Protein AF-A0A133UZJ7-F1 (afdb_monomer_lite)

InterPro domains:
  IPR025266 TerB, N-terminal [PF13208] (9-176)

Foldseek 3Di:
DQDAAAADPVDPAQDADPDPQDECVSDDPSNNVSLVVQVVCVVVVRHHDNPLRCSSVNRVLLVLLVCVVVVPLVSSLVVLVVCLNRVVVNPVSVVVSLVVSLLSCLVVVNLVVSLVSCVPPLAQLLDVLNLLSCVVVVHADFLVNVVSPQDPVNADPLCNVPVVLLRNLLRVVQVVVCVVVVHGPSVVVVVVLCVPDDDDDPPSPPSPPPSPPDDDDDDDDDPDDDPPPVVVVCVQPVVPPPDDRSSRSSSVVSVD

Radius of gyration: 22.69 Å; chains: 1; bounding box: 53×39×66 Å

Secondary structure (DSSP, 8-state):
--PPPBPPSS-SSPPP---SS--GGG--HHHHHHHHHHHHHHHTT--B--TT-THHHHHHHHHHHHGGGGT-HHHHHHHHHHHHHHTTT-HHHHHHHHHHHHHHHHHTT-HHHHHHHHHTSS-STT-HHHHHHHHHTTPPP-HHHHHHHS-GGGS-HHHHHTHHHHHHHHHHHHHHHHHHHTS-HHHHHHHHHHTTS-SS---S----TTSS----------------HHHHHHHHHHTTSSS--HHHHHHHHTT-

pLDDT: mean 74.62, std 22.08, range [26.89, 98.0]

Sequence (256 aa):
MNSEPRKSEKYSNVPEFETHFPSISDMSKEQESFYKHWLRRWKENDPIDVEGNISYLFVYVYDVLSWIRENRFEDVISELEKIRKVYKHEEKIYRSLGGWIADTYIIKGEYKKALEVQKSASLKLTNDKYLSLKRNLGLSLDGEDALSICRKKDLTDYGRAHREKVEKALTKVLREYENKNQTKLIEDFTNRHRNENLPGEFPLYNATPGIIPFENQYIDDLNYYKLDLKKARNVLTQENREGLSLIRKAENIARS

Structure (mmCIF, N/CA/C/O backbone):
data_AF-A0A133UZJ7-F1
#
_entry.id   AF-A0A133UZJ7-F1
#
loop_
_atom_site.group_PDB
_atom_site.id
_atom_site.type_symbol
_atom_site.label_atom_id
_atom_site.label_alt_id
_atom_site.label_comp_id
_atom_site.label_asym_id
_atom_site.label_entity_id
_atom_site.label_seq_id
_atom_site.pdbx_PDB_ins_code
_atom_site.Cartn_x
_atom_site.Cartn_y
_atom_site.Cartn_z
_atom_site.occupancy
_atom_site.B_iso_or_equiv
_atom_site.auth_seq_id
_atom_site.auth_comp_id
_atom_site.auth_asym_id
_atom_site.auth_atom_id
_atom_site.pdbx_PDB_model_num
ATOM 1 N N . MET A 1 1 ? -9.128 -2.290 -19.186 1.00 56.44 1 MET A N 1
ATOM 2 C CA . MET A 1 1 ? -8.208 -3.347 -19.667 1.00 56.44 1 MET A CA 1
ATOM 3 C C . MET A 1 1 ? -8.294 -4.563 -18.751 1.00 56.44 1 MET A C 1
ATOM 5 O O . MET A 1 1 ? -8.202 -4.378 -17.540 1.00 56.44 1 MET A O 1
ATOM 9 N N . ASN A 1 2 ? -8.545 -5.754 -19.306 1.00 56.12 2 ASN A N 1
ATOM 10 C CA . ASN A 1 2 ? -8.681 -7.035 -18.581 1.00 56.12 2 ASN A CA 1
ATOM 11 C C . ASN A 1 2 ? -7.754 -8.131 -19.149 1.00 56.12 2 ASN A C 1
ATOM 13 O O . ASN A 1 2 ? -7.943 -9.300 -18.837 1.00 56.12 2 ASN A O 1
ATOM 17 N N . SER A 1 3 ? -6.787 -7.779 -19.996 1.00 73.88 3 SER A N 1
ATOM 18 C CA . SER A 1 3 ? -5.851 -8.750 -20.560 1.00 73.88 3 SER A CA 1
ATOM 19 C C . SER A 1 3 ? -4.756 -9.069 -19.545 1.00 73.88 3 SER A C 1
ATOM 21 O O . SER A 1 3 ? -4.062 -8.168 -19.068 1.00 73.88 3 SER A O 1
ATOM 23 N N . GLU A 1 4 ? -4.627 -10.347 -19.206 1.00 86.94 4 GLU A N 1
ATOM 24 C CA . GLU A 1 4 ? -3.452 -10.880 -18.516 1.00 86.94 4 GLU A CA 1
ATOM 25 C C . GLU A 1 4 ? -2.211 -10.704 -19.408 1.00 86.94 4 GLU A C 1
ATOM 27 O O . GLU A 1 4 ? -2.353 -10.647 -20.637 1.00 86.94 4 GLU A O 1
ATOM 32 N N . PRO A 1 5 ? -1.009 -10.552 -18.825 1.00 89.56 5 PRO A N 1
ATOM 33 C CA . PRO A 1 5 ? 0.196 -10.418 -19.623 1.00 89.56 5 PRO A CA 1
ATOM 34 C C . PRO A 1 5 ? 0.453 -11.706 -20.403 1.00 89.56 5 PRO A C 1
ATOM 36 O O . PRO A 1 5 ? 0.249 -12.812 -19.903 1.00 89.56 5 PRO A O 1
ATOM 39 N N . ARG A 1 6 ? 0.893 -11.556 -21.651 1.00 92.25 6 ARG A N 1
ATOM 40 C CA . ARG A 1 6 ? 1.211 -12.685 -22.531 1.00 92.25 6 ARG A CA 1
ATOM 41 C C . ARG A 1 6 ? 2.711 -12.912 -22.610 1.00 92.25 6 ARG A C 1
ATOM 43 O O . ARG A 1 6 ? 3.489 -11.974 -22.458 1.00 92.25 6 ARG A O 1
ATOM 50 N N . LYS A 1 7 ? 3.129 -14.133 -22.931 1.00 90.88 7 LYS A N 1
ATOM 51 C CA . LYS A 1 7 ? 4.547 -14.407 -23.189 1.00 90.88 7 LYS A CA 1
ATOM 52 C C . LYS A 1 7 ? 5.086 -13.535 -24.321 1.00 90.88 7 LYS A C 1
ATOM 54 O O . LYS A 1 7 ? 4.369 -13.223 -25.277 1.00 90.88 7 LYS A O 1
ATOM 59 N N . SER A 1 8 ? 6.354 -13.151 -24.207 1.00 85.75 8 SER A N 1
ATOM 60 C CA . SER A 1 8 ? 7.024 -12.413 -25.271 1.00 85.75 8 SER A CA 1
ATOM 61 C C . SER A 1 8 ? 7.227 -13.305 -26.499 1.00 85.75 8 SER A C 1
ATOM 63 O O . SER A 1 8 ? 7.680 -14.436 -26.386 1.00 85.75 8 SER A O 1
ATOM 65 N N . GLU A 1 9 ? 6.925 -12.783 -27.689 1.00 86.62 9 GLU A N 1
ATOM 66 C CA . GLU A 1 9 ? 7.257 -13.441 -28.966 1.00 86.62 9 GLU A CA 1
ATOM 67 C C . GLU A 1 9 ? 8.722 -13.213 -29.365 1.00 86.62 9 GLU A C 1
ATOM 69 O O . GLU A 1 9 ? 9.283 -13.968 -30.154 1.00 86.62 9 GLU A O 1
ATOM 74 N N . LYS A 1 10 ? 9.338 -12.140 -28.850 1.00 85.75 10 LYS A N 1
ATOM 75 C CA . LYS A 1 10 ? 10.688 -11.709 -29.234 1.00 85.75 10 LYS A CA 1
ATOM 76 C C . LYS A 1 10 ? 11.775 -12.350 -28.370 1.00 85.75 10 LYS A C 1
ATOM 78 O O . LYS A 1 10 ? 12.899 -12.506 -28.838 1.00 85.75 10 LYS A O 1
ATOM 83 N N . TYR A 1 11 ? 11.454 -12.680 -27.124 1.00 87.88 11 TYR A N 1
ATOM 84 C CA . TYR A 1 11 ? 12.400 -13.221 -26.154 1.00 87.88 11 TYR A CA 1
ATOM 85 C C . TYR A 1 11 ? 11.941 -14.613 -25.745 1.00 87.88 11 TYR A C 1
ATOM 87 O O . TYR A 1 11 ? 10.820 -14.776 -25.273 1.00 87.88 11 TYR A O 1
ATOM 95 N N . SER A 1 12 ? 12.809 -15.607 -25.939 1.00 81.56 12 SER A N 1
ATOM 96 C CA . SER A 1 12 ? 12.551 -16.986 -25.520 1.00 81.56 12 SER A CA 1
ATOM 97 C C . SER A 1 12 ? 12.571 -17.149 -23.999 1.00 81.56 12 SER A C 1
ATOM 99 O O . SER A 1 12 ? 11.864 -18.016 -23.505 1.00 81.56 12 SER A O 1
ATOM 101 N N . ASN A 1 13 ? 13.342 -16.311 -23.294 1.00 88.94 13 ASN A N 1
ATOM 102 C CA . ASN A 1 13 ? 13.347 -16.153 -21.837 1.00 88.94 13 ASN A CA 1
ATOM 103 C C . ASN A 1 13 ? 13.523 -14.664 -21.500 1.00 88.94 13 ASN A C 1
ATOM 105 O O . ASN A 1 13 ? 14.241 -13.955 -22.215 1.00 88.94 13 ASN A O 1
ATOM 109 N N . VAL A 1 14 ? 12.907 -14.192 -20.416 1.00 92.19 14 VAL A N 1
ATOM 110 C CA . VAL A 1 14 ? 13.157 -12.837 -19.896 1.00 92.19 14 VAL A CA 1
ATOM 111 C C . VAL A 1 14 ? 14.555 -12.772 -19.256 1.00 92.19 14 VAL A C 1
ATOM 113 O O . VAL A 1 14 ? 14.836 -13.588 -18.379 1.00 92.19 14 VAL A O 1
ATOM 116 N N . PRO A 1 15 ? 15.440 -11.828 -19.645 1.00 93.00 15 PRO A N 1
ATOM 117 C CA . PRO A 1 15 ? 16.766 -11.715 -19.036 1.00 93.00 15 PRO A CA 1
ATOM 118 C C . PRO A 1 15 ? 16.658 -11.415 -17.537 1.00 93.00 15 PRO A C 1
ATOM 120 O O . PRO A 1 15 ? 15.957 -10.475 -17.150 1.00 93.00 15 PRO A O 1
ATOM 123 N N . GLU A 1 16 ? 17.347 -12.190 -16.699 1.00 92.62 16 GLU A N 1
ATOM 124 C CA . GLU A 1 16 ? 17.289 -12.034 -15.242 1.00 92.62 16 GLU A CA 1
ATOM 125 C C . GLU A 1 16 ? 17.899 -10.712 -14.781 1.00 92.62 16 GLU A C 1
ATOM 127 O O . GLU A 1 16 ? 18.845 -10.221 -15.389 1.00 92.62 16 GLU A O 1
ATOM 132 N N . PHE A 1 17 ? 17.362 -10.134 -13.704 1.00 85.50 17 PHE A N 1
ATOM 133 C CA . PHE A 1 17 ? 17.790 -8.844 -13.157 1.00 85.50 17 PHE A CA 1
ATOM 134 C C . PHE A 1 17 ? 18.218 -9.019 -11.692 1.00 85.50 17 PHE A C 1
ATOM 136 O O . PHE A 1 17 ? 17.379 -9.040 -10.791 1.00 85.50 17 PHE A O 1
ATOM 143 N N . GLU A 1 18 ? 19.525 -9.138 -11.450 1.00 78.69 18 GLU A N 1
ATOM 144 C CA . GLU A 1 18 ? 20.091 -9.596 -10.166 1.00 78.69 18 GLU A CA 1
ATOM 145 C C . GLU A 1 18 ? 20.097 -8.539 -9.038 1.00 78.69 18 GLU A C 1
ATOM 147 O O . GLU A 1 18 ? 20.379 -8.854 -7.881 1.00 78.69 18 GLU A O 1
ATOM 152 N N . THR A 1 19 ? 19.776 -7.277 -9.333 1.00 77.69 19 THR A N 1
ATOM 153 C CA . THR A 1 19 ? 19.923 -6.162 -8.384 1.00 77.69 19 THR A CA 1
ATOM 154 C C . THR A 1 19 ? 18.682 -5.937 -7.513 1.00 77.69 19 THR A C 1
ATOM 156 O O . THR A 1 19 ? 17.547 -5.925 -7.988 1.00 77.69 19 THR A O 1
ATOM 159 N N . HIS A 1 20 ? 18.890 -5.667 -6.219 1.00 64.69 20 HIS A N 1
ATOM 160 C CA . HIS A 1 20 ? 17.806 -5.408 -5.260 1.00 64.69 20 HIS A CA 1
ATOM 161 C C . HIS A 1 20 ? 17.097 -4.051 -5.438 1.00 64.69 20 HIS A C 1
ATOM 163 O O . HIS A 1 20 ? 15.919 -3.941 -5.091 1.00 64.69 20 HIS A O 1
ATOM 169 N N . PHE A 1 21 ? 17.785 -3.047 -5.991 1.00 74.69 21 PHE A N 1
ATOM 170 C CA . PHE A 1 21 ? 17.253 -1.713 -6.292 1.00 74.69 21 PHE A CA 1
ATOM 171 C C . PHE A 1 21 ? 17.527 -1.389 -7.760 1.00 74.69 21 PHE A C 1
ATOM 173 O O . PHE A 1 21 ? 18.528 -0.750 -8.063 1.00 74.69 21 PHE A O 1
ATOM 180 N N . PRO A 1 22 ? 16.694 -1.889 -8.682 1.00 80.69 22 PRO A N 1
ATOM 181 C CA . PRO A 1 22 ? 17.018 -1.832 -10.093 1.00 80.69 22 PRO A CA 1
ATOM 182 C C . PRO A 1 22 ? 16.890 -0.400 -10.618 1.00 80.69 22 PRO A C 1
ATOM 184 O O . PRO A 1 22 ? 15.909 0.297 -10.340 1.00 80.69 22 PRO A O 1
ATOM 187 N N . SER A 1 23 ? 17.861 0.012 -11.422 1.00 84.00 23 SER A N 1
ATOM 188 C CA . SER A 1 23 ? 17.819 1.232 -12.223 1.00 84.00 23 SER A CA 1
ATOM 189 C C . SER A 1 23 ? 18.152 0.922 -13.685 1.00 84.00 23 SER A C 1
ATOM 191 O O . SER A 1 23 ? 18.647 -0.156 -14.011 1.00 84.00 23 SER A O 1
ATOM 193 N N . ILE A 1 24 ? 17.890 1.868 -14.593 1.00 85.94 24 ILE A N 1
ATOM 194 C CA . ILE A 1 24 ? 18.282 1.716 -16.006 1.00 85.94 24 ILE A CA 1
ATOM 195 C C . ILE A 1 24 ? 19.810 1.614 -16.137 1.00 85.94 24 ILE A C 1
ATOM 197 O O . ILE A 1 24 ? 20.293 0.863 -16.978 1.00 85.94 24 ILE A O 1
ATOM 201 N N . SER A 1 25 ? 20.574 2.324 -15.299 1.00 87.50 25 SER A N 1
ATOM 202 C CA . SER A 1 25 ? 22.043 2.287 -15.316 1.00 87.50 25 SER A CA 1
ATOM 203 C C . SER A 1 25 ? 22.634 0.940 -14.905 1.00 87.50 25 SER A C 1
ATOM 205 O O . SER A 1 25 ? 23.764 0.650 -15.286 1.00 87.50 25 SER A O 1
ATOM 207 N N . ASP A 1 26 ? 21.876 0.110 -14.186 1.00 84.69 26 ASP A N 1
ATOM 208 C CA . ASP A 1 26 ? 22.312 -1.234 -13.792 1.00 84.69 26 ASP A CA 1
ATOM 209 C C . ASP A 1 26 ? 22.059 -2.280 -14.888 1.00 84.69 26 ASP A C 1
ATOM 211 O O . ASP A 1 26 ? 22.454 -3.436 -14.739 1.00 84.69 26 ASP A O 1
ATOM 215 N N . MET A 1 27 ? 21.375 -1.907 -15.977 1.00 91.81 27 MET A N 1
ATOM 216 C CA . MET A 1 27 ? 20.991 -2.850 -17.020 1.00 91.81 27 MET A CA 1
ATOM 217 C C . MET A 1 27 ? 22.169 -3.213 -17.932 1.00 91.81 27 MET A C 1
ATOM 219 O O . MET A 1 27 ? 22.842 -2.357 -18.507 1.00 91.81 27 MET A O 1
ATOM 223 N N . SER A 1 28 ? 22.346 -4.508 -18.183 1.00 94.31 28 SER A N 1
ATOM 224 C CA . SER A 1 28 ? 23.076 -5.000 -19.347 1.00 94.31 28 SER A CA 1
ATOM 225 C C . SER A 1 28 ? 22.361 -4.578 -20.638 1.00 94.31 28 SER A C 1
ATOM 227 O O . SER A 1 28 ? 21.162 -4.291 -20.653 1.00 94.31 28 SER A O 1
ATOM 229 N N . LYS A 1 29 ? 23.069 -4.607 -21.774 1.00 94.75 29 LYS A N 1
ATOM 230 C CA . LYS A 1 29 ? 22.469 -4.286 -23.085 1.00 94.75 29 LYS A CA 1
ATOM 231 C C . LYS A 1 29 ? 21.254 -5.160 -23.416 1.00 94.75 29 LYS A C 1
ATOM 233 O O . LYS A 1 29 ? 20.335 -4.714 -24.102 1.00 94.75 29 LYS A O 1
ATOM 238 N N . GLU A 1 30 ? 21.257 -6.410 -22.959 1.00 94.75 30 GLU A N 1
ATOM 239 C CA . GLU A 1 30 ? 20.153 -7.341 -23.181 1.00 94.75 30 GLU A CA 1
ATOM 240 C C . GLU A 1 30 ? 18.937 -6.986 -22.316 1.00 94.75 30 GLU A C 1
ATOM 242 O O . GLU A 1 30 ? 17.830 -6.870 -22.845 1.00 94.75 30 GLU A O 1
ATOM 247 N N . GLN A 1 31 ? 19.155 -6.721 -21.024 1.00 94.94 31 GLN A N 1
ATOM 248 C CA . GLN A 1 31 ? 18.117 -6.262 -20.096 1.00 94.94 31 GLN A CA 1
ATOM 249 C C . GLN A 1 31 ? 17.511 -4.932 -20.563 1.00 94.94 31 GLN A C 1
ATOM 251 O O . GLN A 1 31 ? 16.293 -4.780 -20.590 1.00 94.94 31 GLN A O 1
ATOM 256 N N . GLU A 1 32 ? 18.337 -3.987 -21.019 1.00 95.69 32 GLU A N 1
ATOM 257 C CA . GLU A 1 32 ? 17.880 -2.703 -21.556 1.00 95.69 32 GLU A CA 1
ATOM 258 C C . GLU A 1 32 ? 17.031 -2.895 -22.825 1.00 95.69 32 GLU A C 1
ATOM 260 O O . GLU A 1 32 ? 15.984 -2.264 -22.998 1.00 95.69 32 GLU A O 1
ATOM 265 N N . SER A 1 33 ? 17.451 -3.799 -23.716 1.00 95.81 33 SER A N 1
ATOM 266 C CA . SER A 1 33 ? 16.703 -4.162 -24.924 1.00 95.81 33 SER A CA 1
ATOM 267 C C . SER A 1 33 ? 15.341 -4.771 -24.580 1.00 95.81 33 SER A C 1
ATOM 269 O O . SER A 1 33 ? 14.325 -4.376 -25.168 1.00 95.81 33 SER A O 1
ATOM 271 N N . PHE A 1 34 ? 15.299 -5.689 -23.607 1.00 96.31 34 PHE A N 1
ATOM 272 C CA . PHE A 1 34 ? 14.053 -6.259 -23.099 1.00 96.31 34 PHE A CA 1
ATOM 273 C C . PHE A 1 34 ? 13.170 -5.187 -22.456 1.00 96.31 34 PHE A C 1
ATOM 275 O O . PHE A 1 34 ? 12.004 -5.073 -22.822 1.00 96.31 34 PHE A O 1
ATOM 282 N N . TYR A 1 35 ? 13.716 -4.347 -21.576 1.00 96.19 35 TYR A N 1
ATOM 283 C CA . TYR A 1 35 ? 12.976 -3.281 -20.902 1.00 96.19 35 TYR A CA 1
ATOM 284 C C . TYR A 1 35 ? 12.345 -2.300 -21.895 1.00 96.19 35 TYR A C 1
ATOM 286 O O . TYR A 1 35 ? 11.158 -1.995 -21.801 1.00 96.19 35 TYR A O 1
ATOM 294 N N . LYS A 1 36 ? 13.096 -1.855 -22.911 1.00 96.69 36 LYS A N 1
ATOM 295 C CA . LYS A 1 36 ? 12.563 -1.005 -23.990 1.00 96.69 36 LYS A CA 1
ATOM 296 C C . LYS A 1 36 ? 11.455 -1.704 -24.769 1.00 96.69 36 LYS A C 1
ATOM 298 O O . LYS A 1 36 ? 10.461 -1.069 -25.132 1.00 96.69 36 LYS A O 1
ATOM 303 N N . HIS A 1 37 ? 11.614 -3.001 -25.035 1.00 96.88 37 HIS A N 1
ATOM 304 C CA . HIS A 1 37 ? 10.572 -3.793 -25.672 1.00 96.88 37 HIS A CA 1
ATOM 305 C C . HIS A 1 37 ? 9.322 -3.848 -24.788 1.00 96.88 37 HIS A C 1
ATOM 307 O O . HIS A 1 37 ? 8.264 -3.432 -25.252 1.00 96.88 37 HIS A O 1
ATOM 313 N N . TRP A 1 38 ? 9.448 -4.260 -23.527 1.00 97.12 38 TRP A N 1
ATOM 314 C CA . TRP A 1 38 ? 8.368 -4.285 -22.543 1.00 97.12 38 TRP A CA 1
ATOM 315 C C . TRP A 1 38 ? 7.647 -2.936 -22.452 1.00 97.12 38 TRP A C 1
ATOM 317 O O . TRP A 1 38 ? 6.432 -2.879 -22.624 1.00 97.12 38 TRP A O 1
ATOM 327 N N . LEU A 1 39 ? 8.389 -1.835 -22.303 1.00 97.56 39 LEU A N 1
ATOM 328 C CA . LEU A 1 39 ? 7.837 -0.488 -22.150 1.00 97.56 39 LEU A CA 1
ATOM 329 C C . LEU A 1 39 ? 7.033 -0.047 -23.377 1.00 97.56 39 LEU A C 1
ATOM 331 O O . LEU A 1 39 ? 5.968 0.556 -23.242 1.00 97.56 39 LEU A O 1
ATOM 335 N N . ARG A 1 40 ? 7.517 -0.352 -24.587 1.00 97.62 40 ARG A N 1
ATOM 336 C CA . ARG A 1 40 ? 6.774 -0.077 -25.823 1.00 97.62 40 ARG A CA 1
ATOM 337 C C . ARG A 1 40 ? 5.439 -0.825 -25.831 1.00 97.62 40 ARG A C 1
ATOM 339 O O . ARG A 1 40 ? 4.403 -0.216 -26.068 1.00 97.62 40 ARG A O 1
ATOM 346 N N . ARG A 1 41 ? 5.465 -2.123 -25.524 1.00 96.50 41 ARG A N 1
ATOM 347 C CA . ARG A 1 41 ? 4.271 -2.983 -25.503 1.00 96.50 41 ARG A CA 1
ATOM 348 C C . ARG A 1 41 ? 3.277 -2.549 -24.425 1.00 96.50 41 ARG A C 1
ATOM 350 O O . ARG A 1 41 ? 2.078 -2.460 -24.676 1.00 96.50 41 ARG A O 1
ATOM 357 N N . TRP A 1 42 ? 3.788 -2.151 -23.265 1.00 96.94 42 TRP A N 1
ATOM 358 C CA . TRP A 1 42 ? 3.006 -1.569 -22.181 1.00 96.94 42 TRP A CA 1
ATOM 359 C C . TRP A 1 42 ? 2.265 -0.286 -22.595 1.00 96.94 42 TRP A C 1
ATOM 361 O O . TRP A 1 42 ? 1.061 -0.155 -22.344 1.00 96.94 42 TRP A O 1
ATOM 371 N N . LYS A 1 43 ? 2.958 0.634 -23.284 1.00 95.75 43 LYS A N 1
ATOM 372 C CA . LYS A 1 43 ? 2.373 1.872 -23.837 1.00 95.75 43 LYS A CA 1
ATOM 373 C C . LYS A 1 43 ? 1.334 1.600 -24.929 1.00 95.75 43 LYS A C 1
ATOM 375 O O . LYS A 1 43 ? 0.363 2.339 -25.045 1.00 95.75 43 LYS A O 1
ATOM 380 N N . GLU A 1 44 ? 1.501 0.515 -25.680 1.00 95.88 44 GLU A N 1
ATOM 381 C CA . GLU A 1 44 ? 0.545 0.022 -26.683 1.00 95.88 44 GLU A CA 1
ATOM 382 C C . GLU A 1 44 ? -0.647 -0.741 -26.067 1.00 95.88 44 GLU A C 1
ATOM 384 O O . GLU A 1 44 ? -1.498 -1.230 -26.805 1.00 95.88 44 GLU A O 1
ATOM 389 N N . ASN A 1 45 ? -0.745 -0.827 -24.732 1.00 95.12 45 ASN A N 1
ATOM 390 C CA . ASN A 1 45 ? -1.767 -1.599 -24.013 1.00 95.12 45 ASN A CA 1
ATOM 391 C C . ASN A 1 45 ? -1.740 -3.115 -24.303 1.00 95.12 45 ASN A C 1
ATOM 393 O O . ASN A 1 45 ? -2.750 -3.796 -24.131 1.00 95.12 45 ASN A O 1
ATOM 397 N N . ASP A 1 46 ? -0.578 -3.653 -24.676 1.00 95.69 46 ASP A N 1
ATOM 398 C CA . ASP A 1 46 ? -0.344 -5.080 -24.916 1.00 95.69 46 ASP A CA 1
ATOM 399 C C . ASP A 1 46 ? 0.721 -5.608 -23.932 1.00 95.69 46 ASP A C 1
ATOM 401 O O . ASP A 1 46 ? 1.892 -5.737 -24.291 1.00 95.69 46 ASP A O 1
ATOM 405 N N . PRO A 1 47 ? 0.372 -5.815 -22.648 1.00 95.94 47 PRO A N 1
ATOM 406 C CA . PRO A 1 47 ? 1.346 -6.169 -21.624 1.00 95.94 47 PRO A CA 1
ATOM 407 C C . PRO A 1 47 ? 1.974 -7.538 -21.896 1.00 95.94 47 PRO A C 1
ATOM 409 O O . PRO A 1 47 ? 1.280 -8.505 -22.215 1.00 95.94 47 PRO A O 1
ATOM 412 N N . ILE A 1 48 ? 3.288 -7.627 -21.699 1.00 96.19 48 ILE A N 1
ATOM 413 C CA . ILE A 1 48 ? 4.029 -8.886 -21.794 1.00 96.19 48 ILE A CA 1
ATOM 414 C C . ILE A 1 48 ? 4.486 -9.342 -20.412 1.00 96.19 48 ILE A C 1
ATOM 416 O O . ILE A 1 48 ? 4.770 -8.518 -19.545 1.00 96.19 48 ILE A O 1
ATOM 420 N N . ASP A 1 49 ? 4.547 -10.651 -20.221 1.00 95.62 49 ASP A N 1
ATOM 421 C CA . ASP A 1 49 ? 4.976 -11.274 -18.975 1.00 95.62 49 ASP A CA 1
ATOM 422 C C . ASP A 1 49 ? 6.449 -10.944 -18.681 1.00 95.62 49 ASP A C 1
ATOM 424 O O . ASP A 1 49 ? 7.268 -10.816 -19.596 1.00 95.62 49 ASP A O 1
ATOM 428 N N . VAL A 1 50 ? 6.765 -10.769 -17.399 1.00 95.44 50 VAL A N 1
ATOM 429 C CA . VAL A 1 50 ? 8.134 -10.586 -16.899 1.00 95.44 50 VAL A CA 1
ATOM 430 C C . VAL A 1 50 ? 8.712 -11.884 -16.331 1.00 95.44 50 VAL A C 1
ATOM 432 O O . VAL A 1 50 ? 9.877 -11.901 -15.945 1.00 95.44 50 VAL A O 1
ATOM 435 N N . GLU A 1 51 ? 7.931 -12.967 -16.296 1.00 94.44 51 GLU A N 1
ATOM 436 C CA . GLU A 1 51 ? 8.359 -14.312 -15.894 1.00 94.44 51 GLU A CA 1
ATOM 437 C C . GLU A 1 51 ? 9.043 -14.315 -14.512 1.00 94.44 51 GLU A C 1
ATOM 439 O O . GLU A 1 51 ? 10.108 -14.898 -14.328 1.00 94.44 51 GLU A O 1
ATOM 444 N N . GLY A 1 52 ? 8.467 -13.601 -13.536 1.00 93.44 52 GLY A N 1
ATOM 445 C CA . GLY A 1 52 ? 9.036 -13.443 -12.193 1.00 93.44 52 GLY A CA 1
ATOM 446 C C . GLY A 1 52 ? 10.126 -12.370 -12.061 1.00 93.44 52 GLY A C 1
ATOM 447 O O . GLY A 1 52 ? 10.469 -11.982 -10.941 1.00 93.44 52 GLY A O 1
ATOM 448 N N . ASN A 1 53 ? 10.635 -11.805 -13.164 1.00 94.62 53 ASN A N 1
ATOM 449 C CA . ASN A 1 53 ? 11.646 -10.740 -13.156 1.00 94.62 53 ASN A CA 1
ATOM 450 C C . ASN A 1 53 ? 11.025 -9.359 -12.898 1.00 94.62 53 ASN A C 1
ATOM 452 O O . ASN A 1 53 ? 11.117 -8.425 -13.696 1.00 94.62 53 ASN A O 1
ATOM 456 N N . ILE A 1 54 ? 10.394 -9.202 -11.736 1.00 94.25 54 ILE A N 1
ATOM 457 C CA . ILE A 1 54 ? 9.656 -7.991 -11.346 1.00 94.25 54 ILE A CA 1
ATOM 458 C C . ILE A 1 54 ? 10.516 -6.718 -11.267 1.00 94.25 54 ILE A C 1
ATOM 460 O O . ILE A 1 54 ? 9.968 -5.620 -11.165 1.00 94.25 54 ILE A O 1
ATOM 464 N N . SER A 1 55 ? 11.846 -6.827 -11.319 1.00 93.94 55 SER A N 1
ATOM 465 C CA . SER A 1 55 ? 12.763 -5.682 -11.329 1.00 93.94 55 SER A CA 1
ATOM 466 C C . SER A 1 55 ? 12.468 -4.710 -12.472 1.00 93.94 55 SER A C 1
ATOM 468 O O . SER A 1 55 ? 12.476 -3.504 -12.247 1.00 93.94 55 SER A O 1
ATOM 470 N N . TYR A 1 56 ? 12.091 -5.201 -13.659 1.00 95.38 56 TYR A N 1
ATOM 471 C CA . TYR A 1 56 ? 11.677 -4.338 -14.775 1.00 95.38 56 TYR A CA 1
ATOM 472 C C . TYR A 1 56 ? 10.451 -3.483 -14.436 1.00 95.38 56 TYR A C 1
ATOM 474 O O . TYR A 1 56 ? 10.387 -2.310 -14.806 1.00 95.38 56 TYR A O 1
ATOM 482 N N . LEU A 1 57 ? 9.498 -4.052 -13.688 1.00 96.00 57 LEU A N 1
ATOM 483 C CA . LEU A 1 57 ? 8.321 -3.325 -13.217 1.00 96.00 57 LEU A CA 1
ATOM 484 C C . LEU A 1 57 ? 8.724 -2.257 -12.198 1.00 96.00 57 LEU A C 1
ATOM 486 O O . LEU A 1 57 ? 8.216 -1.144 -12.266 1.00 96.00 57 LEU A O 1
ATOM 490 N N . PHE A 1 58 ? 9.654 -2.564 -11.288 1.00 91.56 58 PHE A N 1
ATOM 491 C CA . PHE A 1 58 ? 10.155 -1.584 -10.322 1.00 91.56 58 PHE A CA 1
ATOM 492 C C . PHE A 1 58 ? 10.860 -0.403 -10.991 1.00 91.56 58 PHE A C 1
ATOM 494 O O . PHE A 1 58 ? 10.570 0.732 -10.623 1.00 91.56 58 PHE A O 1
ATOM 501 N N . VAL A 1 59 ? 11.702 -0.641 -12.005 1.00 92.00 59 VAL A N 1
ATOM 502 C CA . VAL A 1 59 ? 12.347 0.448 -12.766 1.00 92.00 59 VAL A CA 1
ATOM 503 C C . VAL A 1 59 ? 11.301 1.390 -13.355 1.00 92.00 59 VAL A C 1
ATOM 505 O O . VAL A 1 59 ? 11.406 2.606 -13.199 1.00 92.00 59 VAL A O 1
ATOM 508 N N . TYR A 1 60 ? 10.265 0.837 -13.987 1.00 96.19 60 TYR A N 1
ATOM 509 C CA . TYR A 1 60 ? 9.190 1.649 -14.548 1.00 96.19 60 TYR A CA 1
ATOM 510 C C . TYR A 1 60 ? 8.384 2.381 -13.471 1.00 96.19 60 TYR A C 1
ATOM 512 O O . TYR A 1 60 ? 8.069 3.557 -13.617 1.00 96.19 60 TYR A O 1
ATOM 520 N N . VAL A 1 61 ? 8.078 1.716 -12.358 1.00 94.56 61 VAL A N 1
ATOM 521 C CA . VAL A 1 61 ? 7.345 2.329 -11.247 1.00 94.56 61 VAL A CA 1
ATOM 522 C C . VAL A 1 61 ? 8.112 3.508 -10.648 1.00 94.56 61 VAL A C 1
ATOM 524 O O . VAL A 1 61 ? 7.485 4.505 -10.305 1.00 94.56 61 VAL A O 1
ATOM 527 N N . TYR A 1 62 ? 9.442 3.451 -10.551 1.00 88.88 62 TYR A N 1
ATOM 528 C CA . TYR A 1 62 ? 10.234 4.590 -10.077 1.00 88.88 62 TYR A CA 1
ATOM 529 C C . TYR A 1 62 ? 10.147 5.799 -11.016 1.00 88.88 62 TYR A C 1
ATOM 531 O O . TYR A 1 62 ? 10.025 6.927 -10.535 1.00 88.88 62 TYR A O 1
ATOM 539 N N . ASP A 1 63 ? 10.130 5.572 -12.333 1.00 88.88 63 ASP A N 1
ATOM 540 C CA . ASP A 1 63 ? 9.873 6.625 -13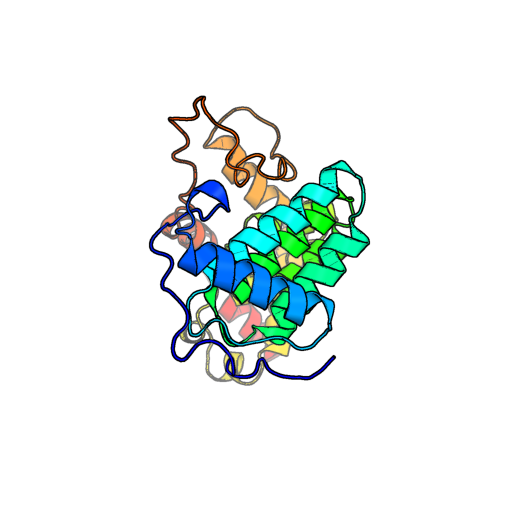.323 1.00 88.88 63 ASP A CA 1
ATOM 541 C C . ASP A 1 63 ? 8.476 7.234 -13.131 1.00 88.88 63 ASP A C 1
ATOM 543 O O . ASP A 1 63 ? 8.347 8.450 -13.001 1.00 88.88 63 ASP A O 1
ATOM 547 N N . VAL A 1 64 ? 7.441 6.400 -12.986 1.00 92.94 64 VAL A N 1
ATOM 548 C CA . VAL A 1 64 ? 6.065 6.853 -12.715 1.00 92.94 64 VAL A CA 1
ATOM 549 C C . VAL A 1 64 ? 5.992 7.673 -11.424 1.00 92.94 64 VAL A C 1
ATOM 551 O O . VAL A 1 64 ? 5.434 8.765 -11.415 1.00 92.94 64 VAL A O 1
ATOM 554 N N . LEU A 1 65 ? 6.587 7.198 -10.326 1.00 87.75 65 LEU A N 1
ATOM 555 C CA . LEU A 1 65 ? 6.582 7.905 -9.041 1.00 87.75 65 LEU A CA 1
ATOM 556 C C . LEU A 1 65 ? 7.270 9.275 -9.116 1.00 87.75 65 LEU A C 1
ATOM 558 O O . LEU A 1 65 ? 6.914 10.177 -8.354 1.00 87.75 65 LEU A O 1
ATOM 562 N N . SER A 1 66 ? 8.216 9.469 -10.038 1.00 85.19 66 SER A N 1
ATOM 563 C CA . SER A 1 66 ? 8.870 10.765 -10.234 1.00 85.19 66 SER A CA 1
ATOM 564 C C . SER A 1 66 ? 7.890 11.867 -10.669 1.00 85.19 66 SER A C 1
ATOM 566 O O . SER A 1 66 ? 8.087 13.028 -10.300 1.00 85.19 66 SER A O 1
ATOM 568 N N . TRP A 1 67 ? 6.777 11.509 -11.329 1.00 91.00 67 TRP A N 1
ATOM 569 C CA . TRP A 1 67 ? 5.744 12.451 -11.782 1.00 91.00 67 TRP A CA 1
ATOM 570 C C . TRP A 1 67 ? 5.014 13.150 -10.624 1.00 91.00 67 TRP A C 1
ATOM 572 O O . TRP A 1 67 ? 4.355 14.170 -10.825 1.00 91.00 67 TRP A O 1
ATOM 582 N N . ILE A 1 68 ? 5.168 12.663 -9.386 1.00 81.81 68 ILE A N 1
ATOM 583 C CA . ILE A 1 68 ? 4.705 13.364 -8.179 1.00 81.81 68 ILE A CA 1
ATOM 584 C C . ILE A 1 68 ? 5.323 14.768 -8.087 1.00 81.81 68 ILE A C 1
ATOM 586 O O . ILE A 1 68 ? 4.635 15.709 -7.699 1.00 81.81 68 ILE A O 1
ATOM 590 N N . ARG A 1 69 ? 6.591 14.942 -8.495 1.00 80.88 69 ARG A N 1
ATOM 591 C CA . ARG A 1 69 ? 7.273 16.254 -8.491 1.00 80.88 69 ARG A CA 1
ATOM 592 C C . ARG A 1 69 ? 6.635 17.253 -9.458 1.00 80.88 69 ARG A C 1
ATOM 594 O O . ARG A 1 69 ? 6.779 18.458 -9.282 1.00 80.88 69 ARG A O 1
ATOM 601 N N . GLU A 1 70 ? 5.913 16.745 -10.449 1.00 90.31 70 GLU A N 1
ATOM 602 C CA . GLU A 1 70 ? 5.164 17.512 -11.442 1.00 90.31 70 GLU A CA 1
ATOM 603 C C . GLU A 1 70 ? 3.688 17.695 -11.039 1.00 90.31 70 GLU A C 1
ATOM 605 O O . GLU A 1 70 ? 2.892 18.195 -11.827 1.00 90.31 70 GLU A O 1
ATOM 610 N N . ASN A 1 71 ? 3.303 17.294 -9.819 1.00 86.06 71 ASN A N 1
ATOM 611 C CA . ASN A 1 71 ? 1.925 17.285 -9.313 1.00 86.06 71 ASN A CA 1
ATOM 612 C C . ASN A 1 71 ? 0.946 16.406 -10.119 1.00 86.06 71 ASN A C 1
ATOM 614 O O . ASN A 1 71 ? -0.262 16.636 -10.094 1.00 86.06 71 ASN A O 1
ATOM 618 N N . ARG A 1 72 ? 1.434 15.368 -10.809 1.00 95.31 72 ARG A N 1
ATOM 619 C CA . ARG A 1 72 ? 0.614 14.467 -11.643 1.00 95.31 72 ARG A CA 1
ATOM 620 C C . ARG A 1 72 ? 0.082 13.263 -10.859 1.00 95.31 72 ARG A C 1
ATOM 622 O O . ARG A 1 72 ? 0.258 12.113 -11.253 1.00 95.31 72 ARG A O 1
ATOM 629 N N . PHE A 1 73 ? -0.541 13.513 -9.710 1.00 91.44 73 PHE A N 1
ATOM 630 C CA . PHE A 1 73 ? -0.940 12.465 -8.760 1.00 91.44 73 PHE A CA 1
ATOM 631 C C . PHE A 1 73 ? -1.917 11.439 -9.351 1.00 91.44 73 PHE A C 1
ATOM 633 O O . PHE A 1 73 ? -1.779 10.242 -9.110 1.00 91.44 73 PHE A O 1
ATOM 640 N N . GLU A 1 74 ? -2.900 11.895 -10.123 1.00 97.56 74 GLU A N 1
ATOM 641 C CA . GLU A 1 74 ? -3.913 11.056 -10.761 1.00 97.56 74 GLU A CA 1
ATOM 642 C C . GLU A 1 74 ? -3.300 10.111 -11.793 1.00 97.56 74 GLU A C 1
ATOM 644 O O . GLU A 1 74 ? -3.666 8.935 -11.831 1.00 97.56 74 GLU A O 1
ATOM 649 N N . ASP A 1 75 ? -2.338 10.601 -12.578 1.00 97.62 75 ASP A N 1
ATOM 650 C CA . ASP A 1 75 ? -1.609 9.792 -13.555 1.00 97.62 75 ASP A CA 1
ATOM 651 C C . ASP A 1 75 ? -0.803 8.703 -12.845 1.00 97.62 75 ASP A C 1
ATOM 653 O O . ASP A 1 75 ? -0.854 7.541 -13.243 1.00 97.62 75 ASP A O 1
ATOM 657 N N . VAL A 1 76 ? -0.118 9.062 -11.752 1.00 95.44 76 VAL A N 1
ATOM 658 C CA . VAL A 1 76 ? 0.627 8.110 -10.917 1.00 95.44 76 VAL A CA 1
ATOM 659 C C . VAL A 1 76 ? -0.302 7.027 -10.386 1.00 95.44 76 VAL A C 1
ATOM 661 O O . VAL A 1 76 ? -0.052 5.846 -10.604 1.00 95.44 76 VAL A O 1
ATOM 664 N N . ILE A 1 77 ? -1.398 7.405 -9.725 1.00 96.75 77 ILE A N 1
ATOM 665 C CA . ILE A 1 77 ? -2.348 6.444 -9.149 1.00 96.75 77 ILE A CA 1
ATOM 666 C C . ILE A 1 77 ? -2.910 5.522 -10.235 1.00 96.75 77 ILE A C 1
ATOM 668 O O . ILE A 1 77 ? -2.893 4.304 -10.061 1.00 96.75 77 ILE A O 1
ATOM 672 N N . SER A 1 78 ? -3.358 6.091 -11.357 1.00 97.56 78 SER A N 1
ATOM 673 C CA . SER A 1 78 ? -3.908 5.345 -12.491 1.00 97.56 78 SER A CA 1
ATOM 674 C C . SER A 1 78 ? -2.909 4.317 -13.029 1.00 97.56 78 SER A C 1
ATOM 676 O O . SER A 1 78 ? -3.252 3.149 -13.233 1.00 97.56 78 SER A O 1
ATOM 678 N N . GLU A 1 79 ? -1.649 4.717 -13.198 1.00 98.00 79 GLU A N 1
ATOM 679 C CA . GLU A 1 79 ? -0.608 3.852 -13.742 1.00 98.00 79 GLU A CA 1
ATOM 680 C C . GLU A 1 79 ? -0.221 2.735 -12.758 1.00 98.00 79 GLU A C 1
ATOM 682 O O . GLU A 1 79 ? -0.149 1.564 -13.139 1.00 98.00 79 GLU A O 1
ATOM 687 N N . LEU A 1 80 ? -0.074 3.051 -11.465 1.00 96.81 80 LEU A N 1
ATOM 688 C CA . LEU A 1 80 ? 0.190 2.049 -10.427 1.00 96.81 80 LEU A CA 1
ATOM 689 C C . LEU A 1 80 ? -0.967 1.046 -10.296 1.00 96.81 80 LEU A C 1
ATOM 691 O O . LEU A 1 80 ? -0.727 -0.157 -10.169 1.00 96.81 80 LEU A O 1
ATOM 695 N N . GLU A 1 81 ? -2.222 1.501 -10.358 1.00 95.94 81 GLU A N 1
ATOM 696 C CA . GLU A 1 81 ? -3.398 0.623 -10.361 1.00 95.94 81 GLU A CA 1
ATOM 697 C C . GLU A 1 81 ? -3.437 -0.273 -11.604 1.00 95.94 81 GLU A C 1
ATOM 699 O O . GLU A 1 81 ? -3.740 -1.468 -11.496 1.00 95.94 81 GLU A O 1
ATOM 704 N N . LYS A 1 82 ? -3.077 0.268 -12.775 1.00 96.81 82 LYS A N 1
ATOM 705 C CA . LYS A 1 82 ? -2.986 -0.488 -14.028 1.00 96.81 82 LYS A CA 1
ATOM 706 C C . LYS A 1 82 ? -1.954 -1.613 -13.915 1.00 96.81 82 LYS A C 1
ATOM 708 O O . LYS A 1 82 ? -2.295 -2.763 -14.201 1.00 96.81 82 LYS A O 1
ATOM 713 N N . ILE A 1 83 ? -0.737 -1.323 -13.444 1.00 96.75 83 ILE A N 1
ATOM 714 C CA . ILE A 1 83 ? 0.310 -2.340 -13.228 1.00 96.75 83 ILE A CA 1
ATOM 715 C C . ILE A 1 83 ? -0.166 -3.373 -12.204 1.00 96.75 83 ILE A C 1
ATOM 717 O O . ILE A 1 83 ? -0.110 -4.575 -12.467 1.00 96.75 83 ILE A O 1
ATOM 721 N N . ARG A 1 84 ? -0.703 -2.917 -11.066 1.00 94.75 84 ARG A N 1
ATOM 722 C CA . ARG A 1 84 ? -1.171 -3.786 -9.977 1.00 94.75 84 ARG A CA 1
ATOM 723 C C . ARG A 1 84 ? -2.237 -4.768 -10.450 1.00 94.75 84 ARG A C 1
ATOM 725 O O . ARG A 1 84 ? -2.261 -5.911 -10.000 1.00 94.75 84 ARG A O 1
ATOM 732 N N . LYS A 1 85 ? -3.119 -4.331 -11.350 1.00 94.94 85 LYS A N 1
ATOM 733 C CA . LYS A 1 85 ? -4.169 -5.169 -11.928 1.00 94.94 85 LYS A CA 1
ATOM 734 C C . LYS A 1 85 ? -3.614 -6.208 -12.903 1.00 94.94 85 LYS A C 1
ATOM 736 O O . LYS A 1 85 ? -4.029 -7.364 -12.837 1.00 94.94 85 LYS A O 1
ATOM 741 N N . VAL A 1 86 ? -2.721 -5.801 -13.807 1.00 96.75 86 VAL A N 1
ATOM 742 C CA . VAL A 1 86 ? -2.159 -6.682 -14.847 1.00 96.75 86 VAL A CA 1
ATOM 743 C C . VAL A 1 86 ? -1.237 -7.737 -14.230 1.00 96.75 86 VAL A C 1
ATOM 745 O O . VAL A 1 86 ? -1.396 -8.924 -14.500 1.00 96.75 86 VAL A O 1
ATOM 748 N N . TYR A 1 87 ? -0.345 -7.331 -13.326 1.00 95.94 87 TYR A N 1
ATOM 749 C CA . TYR A 1 87 ? 0.645 -8.204 -12.687 1.00 95.94 87 TYR A CA 1
ATOM 750 C C . TYR A 1 87 ? 0.216 -8.643 -11.281 1.00 95.94 87 TYR A C 1
ATOM 752 O O . TYR A 1 87 ? 1.033 -8.794 -10.380 1.00 95.94 87 TYR A O 1
ATOM 760 N N . LYS A 1 88 ? -1.086 -8.859 -11.060 1.00 94.12 88 LYS A N 1
ATOM 761 C CA . LYS A 1 88 ? -1.632 -9.267 -9.748 1.00 94.12 88 LYS A CA 1
ATOM 762 C C . LYS A 1 88 ? -1.088 -10.607 -9.224 1.00 94.12 88 LYS A C 1
ATOM 764 O O . LYS A 1 88 ? -1.183 -10.864 -8.028 1.00 94.12 88 LYS A O 1
ATOM 769 N N . HIS A 1 89 ? -0.596 -11.470 -10.116 1.00 93.44 89 HIS A N 1
ATOM 770 C CA . HIS A 1 89 ? -0.006 -12.768 -9.773 1.00 93.44 89 HIS A CA 1
ATOM 771 C C . HIS A 1 89 ? 1.417 -12.623 -9.214 1.00 93.44 89 HIS A C 1
ATOM 773 O O . HIS A 1 89 ? 1.861 -13.479 -8.455 1.00 93.44 89 HIS A O 1
ATOM 779 N N . GLU A 1 90 ? 2.094 -11.515 -9.518 1.00 93.94 90 GLU A N 1
ATOM 780 C CA . GLU A 1 90 ? 3.398 -11.174 -8.963 1.00 93.94 90 GLU A CA 1
ATOM 781 C C . GLU A 1 90 ? 3.211 -10.571 -7.559 1.00 93.94 90 GLU A C 1
ATOM 783 O O . GLU A 1 90 ? 3.008 -9.369 -7.368 1.00 93.94 90 GLU A O 1
ATOM 788 N N . GLU A 1 91 ? 3.233 -11.417 -6.529 1.00 91.25 91 GLU A N 1
ATOM 789 C CA . GLU A 1 91 ? 2.805 -11.029 -5.178 1.00 91.25 91 GLU A CA 1
ATOM 790 C C . GLU A 1 91 ? 3.585 -9.832 -4.602 1.00 91.25 91 GLU A C 1
ATOM 792 O O . GLU A 1 91 ? 3.001 -8.944 -3.968 1.00 91.25 91 GLU A O 1
ATOM 797 N N . LYS A 1 92 ? 4.903 -9.781 -4.830 1.00 90.06 92 LYS A N 1
ATOM 798 C CA . LYS A 1 92 ? 5.765 -8.722 -4.287 1.00 90.06 92 LYS A CA 1
ATOM 799 C C . LYS A 1 92 ? 5.437 -7.356 -4.896 1.00 90.06 92 LYS A C 1
ATOM 801 O O . LYS A 1 92 ? 5.253 -6.404 -4.139 1.00 90.06 92 LYS A O 1
ATOM 806 N N . ILE A 1 93 ? 5.297 -7.255 -6.222 1.00 90.25 93 ILE A N 1
ATOM 807 C CA . ILE A 1 93 ? 4.923 -5.985 -6.868 1.00 90.25 93 ILE A CA 1
ATOM 808 C C . ILE A 1 93 ? 3.485 -5.597 -6.501 1.00 90.25 93 ILE A C 1
ATOM 810 O O . ILE A 1 93 ? 3.234 -4.443 -6.157 1.00 90.25 93 ILE A O 1
ATOM 814 N N . TYR A 1 94 ? 2.554 -6.559 -6.452 1.00 91.38 94 TYR A N 1
ATOM 815 C CA . TYR A 1 94 ? 1.161 -6.308 -6.077 1.00 91.38 94 TYR A CA 1
ATOM 816 C C . TYR A 1 94 ? 1.032 -5.665 -4.687 1.00 91.38 94 TYR A C 1
ATOM 818 O O . TYR A 1 94 ? 0.260 -4.716 -4.505 1.00 91.38 94 TYR A O 1
ATOM 826 N N . ARG A 1 95 ? 1.797 -6.165 -3.706 1.00 86.81 95 ARG A N 1
ATOM 827 C CA . ARG A 1 95 ? 1.831 -5.619 -2.341 1.00 86.81 95 ARG A CA 1
ATOM 828 C C . ARG A 1 95 ? 2.491 -4.239 -2.295 1.00 86.81 95 ARG A C 1
ATOM 830 O O . ARG A 1 95 ? 1.909 -3.331 -1.702 1.00 86.81 95 ARG A O 1
ATOM 837 N N . SER A 1 96 ? 3.651 -4.064 -2.935 1.00 87.81 96 SER A N 1
ATOM 838 C CA . SER A 1 96 ? 4.366 -2.777 -2.956 1.00 87.81 96 SER A CA 1
ATOM 839 C C . SER A 1 96 ? 3.526 -1.656 -3.572 1.00 87.81 96 SER A C 1
ATOM 841 O O . SER A 1 96 ? 3.409 -0.583 -2.982 1.00 87.81 96 SER A O 1
ATOM 843 N N . LEU A 1 97 ? 2.857 -1.924 -4.700 1.00 91.56 97 LEU A N 1
ATOM 844 C CA . LEU A 1 97 ? 1.999 -0.948 -5.377 1.00 91.56 97 LEU A CA 1
ATOM 845 C C . LEU A 1 97 ? 0.841 -0.473 -4.493 1.00 91.56 97 LEU A C 1
ATOM 847 O O . LEU A 1 97 ? 0.523 0.710 -4.492 1.00 91.56 97 LEU A O 1
ATOM 851 N N . GLY A 1 98 ? 0.236 -1.357 -3.690 1.00 90.25 98 GLY A N 1
ATOM 852 C CA . GLY A 1 98 ? -0.798 -0.953 -2.728 1.00 90.25 98 GLY A CA 1
ATOM 853 C C . GLY A 1 98 ? -0.283 0.034 -1.670 1.00 90.25 98 GLY A C 1
ATOM 854 O O . GLY A 1 98 ? -0.997 0.961 -1.288 1.00 90.25 98 GLY A O 1
ATOM 855 N N . GLY A 1 99 ? 0.966 -0.136 -1.226 1.00 86.38 99 GLY A N 1
ATOM 856 C CA . GLY A 1 99 ? 1.641 0.806 -0.331 1.00 86.38 99 GLY A CA 1
ATOM 857 C C . GLY A 1 99 ? 1.844 2.173 -0.981 1.00 86.38 99 GLY A C 1
ATOM 858 O O . GLY A 1 99 ? 1.413 3.177 -0.415 1.00 86.38 99 GLY A O 1
ATOM 859 N N . TRP A 1 100 ? 2.416 2.191 -2.187 1.00 89.88 100 TRP A N 1
ATOM 860 C CA . TRP A 1 100 ? 2.709 3.426 -2.916 1.00 89.88 100 TRP A CA 1
ATOM 861 C C . TRP A 1 100 ? 1.464 4.194 -3.350 1.00 89.88 100 TRP A C 1
ATOM 863 O O . TRP A 1 100 ? 1.441 5.407 -3.194 1.00 89.88 100 TRP A O 1
ATOM 873 N N . ILE A 1 101 ? 0.394 3.520 -3.783 1.00 93.69 101 ILE A N 1
ATOM 874 C CA . ILE A 1 101 ? -0.888 4.183 -4.079 1.00 93.69 101 ILE A CA 1
ATOM 875 C C . ILE A 1 101 ? -1.415 4.911 -2.832 1.00 93.69 101 ILE A C 1
ATOM 877 O O . ILE A 1 101 ? -1.865 6.055 -2.914 1.00 93.69 101 ILE A O 1
ATOM 881 N N . ALA A 1 102 ? -1.345 4.274 -1.657 1.00 88.19 102 ALA A N 1
ATOM 882 C CA . ALA A 1 102 ? -1.748 4.920 -0.411 1.00 88.19 102 ALA A CA 1
ATOM 883 C C . ALA A 1 102 ? -0.847 6.118 -0.065 1.00 88.19 102 ALA A C 1
ATOM 885 O O . ALA A 1 102 ? -1.365 7.141 0.376 1.00 88.19 102 ALA A O 1
ATOM 886 N N . ASP A 1 103 ? 0.466 6.018 -0.295 1.00 85.62 103 ASP A N 1
ATOM 887 C CA . ASP A 1 103 ? 1.401 7.136 -0.109 1.00 85.62 103 ASP A CA 1
ATOM 888 C C . ASP A 1 103 ? 1.097 8.307 -1.043 1.00 85.62 103 ASP A C 1
ATOM 890 O O . ASP A 1 103 ? 1.078 9.452 -0.597 1.00 85.62 103 ASP A O 1
ATOM 894 N N . THR A 1 104 ? 0.765 8.044 -2.308 1.00 86.38 104 THR A N 1
ATOM 895 C CA . THR A 1 104 ? 0.364 9.094 -3.251 1.00 86.38 104 THR A CA 1
ATOM 896 C C . THR A 1 104 ? -0.891 9.828 -2.768 1.00 86.38 104 THR A C 1
ATOM 898 O O . THR A 1 104 ? -0.927 11.058 -2.789 1.00 86.38 104 THR A O 1
ATOM 901 N N . TYR A 1 105 ? -1.893 9.107 -2.248 1.00 90.88 105 TYR A N 1
ATOM 902 C CA . TYR A 1 105 ? -3.069 9.735 -1.634 1.00 90.88 105 TYR A CA 1
ATOM 903 C C . TYR A 1 105 ? -2.729 10.547 -0.377 1.00 90.88 105 TYR A C 1
ATOM 905 O O . TYR A 1 105 ? -3.325 11.602 -0.167 1.00 90.88 105 TYR A O 1
ATOM 913 N N . ILE A 1 106 ? -1.782 10.086 0.449 1.00 86.06 106 ILE A N 1
ATOM 914 C CA . ILE A 1 106 ? -1.314 10.820 1.637 1.00 86.06 106 ILE A CA 1
ATOM 915 C C . ILE A 1 106 ? -0.662 12.141 1.232 1.00 86.06 106 ILE A C 1
ATOM 917 O O . ILE A 1 106 ? -1.044 13.177 1.768 1.00 86.06 106 ILE A O 1
ATOM 921 N N . ILE A 1 107 ? 0.266 12.121 0.268 1.00 83.38 107 ILE A N 1
ATOM 922 C CA . ILE A 1 107 ? 0.965 13.326 -0.214 1.00 83.38 107 ILE A CA 1
ATOM 923 C C . ILE A 1 107 ? -0.037 14.350 -0.762 1.00 83.38 107 ILE A C 1
ATOM 925 O O . ILE A 1 107 ? 0.103 15.547 -0.532 1.00 83.38 107 ILE A O 1
ATOM 929 N N . LYS A 1 108 ? -1.094 13.876 -1.428 1.00 85.38 108 LYS A N 1
ATOM 930 C CA . LYS A 1 108 ? -2.186 14.710 -1.941 1.00 85.38 108 LYS A CA 1
ATOM 931 C C . LYS A 1 108 ? -3.142 15.236 -0.848 1.00 85.38 108 LYS A C 1
ATOM 933 O O . LYS A 1 108 ? -4.030 16.033 -1.135 1.00 85.38 108 LYS A O 1
ATOM 938 N N . GLY A 1 109 ? -3.019 14.776 0.400 1.00 84.44 109 GLY A N 1
ATOM 939 C CA . GLY A 1 109 ? -3.932 15.110 1.502 1.00 84.44 109 GLY A CA 1
ATOM 940 C C . GLY A 1 109 ? -5.270 14.352 1.476 1.00 84.44 109 GLY A C 1
ATOM 941 O O . GLY A 1 109 ? -6.183 14.655 2.244 1.00 84.44 109 GLY A O 1
ATOM 942 N N . GLU A 1 110 ? -5.417 13.334 0.625 1.00 92.38 110 GLU A N 1
ATOM 943 C CA . GLU A 1 110 ? -6.638 12.532 0.477 1.00 92.38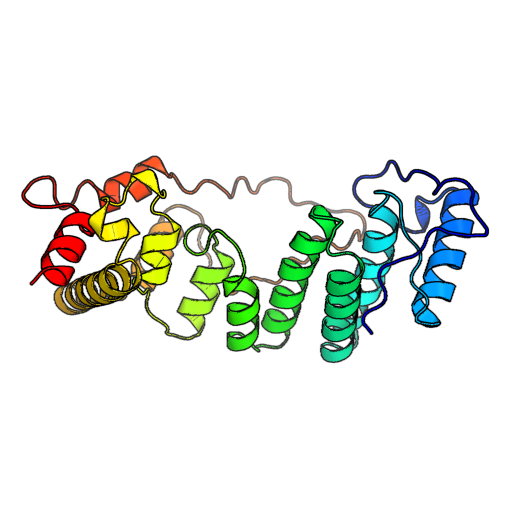 110 GLU A CA 1
ATOM 944 C C . GLU A 1 110 ? -6.663 11.330 1.445 1.00 92.38 110 GLU A C 1
ATOM 946 O O . GLU A 1 110 ? -6.821 10.171 1.049 1.00 92.38 110 GLU A O 1
ATOM 951 N N . TYR A 1 111 ? -6.553 11.594 2.751 1.00 90.88 111 TYR A N 1
ATOM 952 C CA . TYR A 1 111 ? -6.391 10.560 3.787 1.00 90.88 111 TYR A CA 1
ATOM 953 C C . TYR A 1 111 ? -7.497 9.496 3.814 1.00 90.88 111 TYR A C 1
ATOM 955 O O . TYR A 1 111 ? -7.230 8.334 4.117 1.00 90.88 111 TYR A O 1
ATOM 963 N N . LYS A 1 112 ? -8.741 9.858 3.466 1.00 93.69 112 LYS A N 1
ATOM 964 C CA . LYS A 1 112 ? -9.846 8.886 3.373 1.00 93.69 112 LYS A CA 1
ATOM 965 C C . LYS A 1 112 ? -9.565 7.825 2.312 1.00 93.69 112 LYS A C 1
ATOM 967 O O . LYS A 1 112 ? -9.731 6.643 2.586 1.00 93.69 112 LYS A O 1
ATOM 972 N N . LYS A 1 113 ? -9.097 8.230 1.127 1.00 93.75 113 LYS A N 1
ATOM 973 C CA . LYS A 1 113 ? -8.779 7.292 0.043 1.00 93.75 113 LYS A CA 1
ATOM 974 C C . LYS A 1 113 ? -7.554 6.448 0.383 1.00 93.75 113 LYS A C 1
ATOM 976 O O . LYS A 1 113 ? -7.586 5.238 0.181 1.00 93.75 113 LYS A O 1
ATOM 981 N N . ALA A 1 114 ? -6.528 7.051 0.989 1.00 90.81 114 ALA A N 1
ATOM 982 C CA . ALA A 1 114 ? -5.378 6.308 1.505 1.00 90.81 114 ALA A CA 1
ATOM 983 C C . ALA A 1 114 ? -5.806 5.207 2.494 1.00 90.81 114 ALA A C 1
ATOM 985 O O . ALA A 1 114 ? -5.330 4.073 2.411 1.00 90.81 114 ALA A O 1
ATOM 986 N N . LEU A 1 115 ? -6.748 5.517 3.395 1.00 91.12 115 LEU A N 1
ATOM 987 C CA . LEU A 1 115 ? -7.287 4.550 4.349 1.00 91.12 115 LEU A CA 1
ATOM 988 C C . LEU A 1 115 ? -8.043 3.415 3.648 1.00 91.12 115 LEU A C 1
ATOM 990 O O . LEU A 1 115 ? -7.844 2.260 4.015 1.00 91.12 115 LEU A O 1
ATOM 994 N N . GLU A 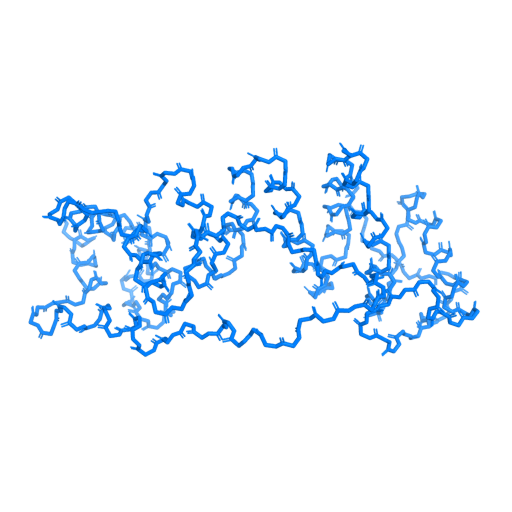1 116 ? -8.864 3.705 2.633 1.00 91.31 116 GLU A N 1
ATOM 995 C CA . GLU A 1 116 ? -9.563 2.665 1.859 1.00 91.31 116 GLU A CA 1
ATOM 996 C C . GLU A 1 116 ? -8.589 1.695 1.177 1.00 91.31 116 GLU A C 1
ATOM 998 O O . GLU A 1 116 ? -8.780 0.480 1.240 1.00 91.31 116 GLU A O 1
ATOM 1003 N N . VAL A 1 117 ? -7.493 2.202 0.604 1.00 88.75 117 VAL A N 1
ATOM 1004 C CA . VAL A 1 117 ? -6.446 1.350 0.016 1.00 88.75 117 VAL A CA 1
ATOM 1005 C C . VAL A 1 117 ? -5.838 0.437 1.086 1.00 88.75 117 VAL A C 1
ATOM 1007 O O . VAL A 1 117 ? -5.709 -0.772 0.877 1.00 88.75 117 VAL A O 1
ATOM 1010 N N . GLN A 1 118 ? -5.534 0.988 2.265 1.00 84.75 118 GLN A N 1
ATOM 1011 C CA . GLN A 1 118 ? -4.955 0.244 3.388 1.00 84.75 118 GLN A CA 1
ATOM 1012 C C . GLN A 1 118 ? -5.936 -0.732 4.053 1.00 84.75 118 GLN A C 1
ATOM 1014 O O . GLN A 1 118 ? -5.496 -1.740 4.603 1.00 84.75 118 GLN A O 1
ATOM 1019 N N . LYS A 1 119 ? -7.257 -0.514 3.974 1.00 81.25 119 LYS A N 1
ATOM 1020 C CA . LYS A 1 119 ? -8.253 -1.462 4.508 1.00 81.25 119 LYS A CA 1
ATOM 1021 C C . LYS A 1 119 ? -8.169 -2.839 3.853 1.00 81.25 119 LYS A C 1
ATOM 1023 O O . LYS A 1 119 ? -8.534 -3.824 4.489 1.00 81.25 119 LYS A O 1
ATOM 1028 N N . SER A 1 120 ? -7.699 -2.902 2.607 1.00 70.44 120 SER A N 1
ATOM 1029 C CA . SER A 1 120 ? -7.488 -4.160 1.885 1.00 70.44 120 SER A CA 1
ATOM 1030 C C . SER A 1 120 ? -6.238 -4.932 2.338 1.00 70.44 120 SER A C 1
ATOM 1032 O O . SER A 1 120 ? -6.077 -6.098 1.977 1.00 70.44 120 SER A O 1
ATOM 1034 N N . ALA A 1 121 ? -5.360 -4.319 3.143 1.00 64.50 121 ALA A N 1
ATOM 1035 C CA . ALA A 1 121 ? -4.190 -4.984 3.701 1.00 64.50 121 ALA A CA 1
ATOM 1036 C C . ALA A 1 121 ? -4.584 -5.917 4.860 1.00 64.50 121 ALA A C 1
ATOM 1038 O O . ALA A 1 121 ? -5.437 -5.604 5.689 1.00 64.50 121 ALA A O 1
ATOM 1039 N N . SER A 1 122 ? -3.933 -7.077 4.942 1.00 57.88 122 SER A N 1
ATOM 1040 C CA . SER A 1 122 ? -4.307 -8.185 5.833 1.00 57.88 122 SER A CA 1
ATOM 1041 C C . SER A 1 122 ? -4.043 -7.954 7.330 1.00 57.88 122 SER A C 1
ATOM 1043 O O . SER A 1 122 ? -4.443 -8.790 8.138 1.00 57.88 122 SER A O 1
ATOM 1045 N N . LEU A 1 123 ? -3.401 -6.848 7.724 1.00 58.84 123 LEU A N 1
ATOM 1046 C CA . LEU A 1 123 ? -2.997 -6.571 9.109 1.00 58.84 123 LEU A CA 1
ATOM 1047 C C . LEU A 1 123 ? -3.204 -5.087 9.464 1.00 58.84 123 LEU A C 1
ATOM 1049 O O . LEU A 1 123 ? -2.288 -4.282 9.332 1.00 58.84 123 LEU A O 1
ATOM 1053 N N . LYS A 1 124 ? -4.414 -4.715 9.902 1.00 64.81 124 LYS A N 1
ATOM 1054 C CA . LYS A 1 124 ? -4.818 -3.310 10.127 1.00 64.81 124 LYS A CA 1
ATOM 1055 C C . LYS A 1 124 ? -4.206 -2.689 11.391 1.00 64.81 124 LYS A C 1
ATOM 1057 O O . LYS A 1 124 ? -3.641 -1.606 11.328 1.00 64.81 124 LYS A O 1
ATOM 1062 N N . LEU A 1 125 ? -4.264 -3.380 12.532 1.00 57.41 125 LEU A N 1
ATOM 1063 C CA . LEU A 1 125 ? -3.798 -2.833 13.821 1.00 57.41 125 LEU A CA 1
ATOM 1064 C C . LEU A 1 125 ? -2.285 -2.923 14.069 1.00 57.41 125 LEU A C 1
ATOM 1066 O O . LEU A 1 125 ? -1.795 -2.305 15.005 1.00 57.41 125 LEU A O 1
ATOM 1070 N N . THR A 1 126 ? -1.538 -3.685 13.269 1.00 59.69 126 THR A N 1
ATOM 1071 C CA . THR A 1 126 ? -0.060 -3.673 13.309 1.00 59.69 126 THR A CA 1
ATOM 1072 C C . THR A 1 126 ? 0.530 -2.798 12.208 1.00 59.69 126 THR A C 1
ATOM 1074 O O . THR A 1 126 ? 1.724 -2.874 11.933 1.00 59.69 126 THR A O 1
ATOM 1077 N N . ASN A 1 127 ? -0.317 -2.044 11.510 1.00 69.75 127 ASN A N 1
ATOM 1078 C CA . ASN A 1 127 ? 0.078 -1.173 10.424 1.00 69.75 127 ASN A CA 1
ATOM 1079 C C . ASN A 1 127 ? -0.024 0.273 10.911 1.00 69.75 127 ASN A C 1
ATOM 1081 O O . ASN A 1 127 ? -1.106 0.860 10.965 1.00 69.75 127 ASN A O 1
ATOM 1085 N N . ASP A 1 128 ? 1.123 0.848 11.257 1.00 71.75 128 ASP A N 1
ATOM 1086 C CA . ASP A 1 128 ? 1.218 2.209 11.789 1.00 71.75 128 ASP A CA 1
ATOM 1087 C C . ASP A 1 128 ? 0.618 3.244 10.832 1.00 71.75 128 ASP A C 1
ATOM 1089 O O . ASP A 1 128 ? -0.006 4.211 11.272 1.00 71.75 128 ASP A O 1
ATOM 1093 N N . LYS A 1 129 ? 0.729 3.018 9.515 1.00 75.12 129 LYS A N 1
ATOM 1094 C CA . LYS A 1 129 ? 0.116 3.877 8.494 1.00 75.12 129 LYS A CA 1
ATOM 1095 C C . LYS A 1 129 ? -1.410 3.846 8.601 1.00 75.12 129 LYS A C 1
ATOM 1097 O O . LYS A 1 129 ? -2.040 4.899 8.573 1.00 75.12 129 LYS A O 1
ATOM 1102 N N . TYR A 1 130 ? -2.009 2.672 8.790 1.00 83.94 130 TYR A N 1
ATOM 1103 C CA . TYR A 1 130 ? -3.457 2.531 8.976 1.00 83.94 130 TYR A CA 1
ATOM 1104 C C . TYR A 1 130 ? -3.955 3.280 10.227 1.00 83.94 130 TYR A C 1
ATOM 1106 O O . TYR A 1 130 ? -4.900 4.070 10.146 1.00 83.94 130 TYR A O 1
ATOM 1114 N N . LEU A 1 131 ? -3.286 3.088 11.368 1.00 80.12 131 LEU A N 1
ATOM 1115 C CA . LEU A 1 131 ? -3.626 3.766 12.625 1.00 80.12 131 LEU A CA 1
ATOM 1116 C C . LEU A 1 131 ? -3.449 5.285 12.530 1.00 80.12 131 LEU A C 1
ATOM 1118 O O . LEU A 1 131 ? -4.331 6.044 12.932 1.00 80.12 131 LEU A O 1
ATOM 1122 N N . SER A 1 132 ? -2.347 5.734 11.932 1.00 80.75 132 SER A N 1
ATOM 1123 C CA . SER A 1 132 ? -2.075 7.157 11.724 1.00 80.75 132 SER A CA 1
ATOM 1124 C C . SER A 1 132 ? -3.144 7.808 10.846 1.00 80.75 132 SER A C 1
ATOM 1126 O O . SER A 1 132 ? -3.597 8.911 11.143 1.00 80.75 132 SER A O 1
ATOM 1128 N N . LEU A 1 133 ? -3.606 7.123 9.796 1.00 85.62 133 LEU A N 1
ATOM 1129 C CA . LEU A 1 133 ? -4.685 7.612 8.936 1.00 85.62 133 LEU A CA 1
ATOM 1130 C C . LEU A 1 133 ? -6.013 7.737 9.691 1.00 85.62 133 LEU A C 1
ATOM 1132 O O . LEU A 1 133 ? -6.659 8.781 9.600 1.00 85.62 133 LEU A O 1
ATOM 1136 N N . LYS A 1 134 ? -6.417 6.723 10.472 1.00 89.12 134 LYS A N 1
ATOM 1137 C CA . LYS A 1 134 ? -7.639 6.815 11.295 1.00 89.12 134 LYS A CA 1
ATOM 1138 C C . LYS A 1 134 ? -7.554 7.967 12.290 1.00 89.12 134 LYS A C 1
ATOM 1140 O O . LYS A 1 134 ? -8.505 8.740 12.390 1.00 89.12 134 LYS A O 1
ATOM 1145 N N . ARG A 1 135 ? -6.405 8.128 12.951 1.00 85.56 135 ARG A N 1
ATOM 1146 C CA . ARG A 1 135 ? -6.157 9.219 13.897 1.00 85.56 135 ARG A CA 1
ATOM 1147 C C . ARG A 1 135 ? -6.333 10.588 13.242 1.00 85.56 135 ARG A C 1
ATOM 1149 O O . ARG A 1 135 ? -7.118 11.395 13.729 1.00 85.56 135 ARG A O 1
ATOM 1156 N N . ASN A 1 136 ? -5.678 10.819 12.103 1.00 84.38 136 ASN A N 1
ATOM 1157 C CA . ASN A 1 136 ? -5.784 12.081 11.359 1.00 84.38 136 ASN A CA 1
ATOM 1158 C C . ASN A 1 136 ? -7.201 12.374 10.863 1.00 84.38 136 ASN A C 1
ATOM 1160 O O . ASN A 1 136 ? -7.610 13.526 10.774 1.00 84.38 136 ASN A O 1
ATOM 1164 N N . LEU A 1 137 ? -7.975 11.331 10.574 1.00 89.81 137 LEU A N 1
ATOM 1165 C CA . LEU A 1 137 ? -9.381 11.452 10.202 1.00 89.81 137 LEU A CA 1
ATOM 1166 C C . LEU A 1 137 ? -10.321 11.599 11.412 1.00 89.81 137 LEU A C 1
ATOM 1168 O O . LEU A 1 137 ? -11.536 11.669 11.229 1.00 89.81 137 LEU A O 1
ATOM 1172 N N . GLY A 1 138 ? -9.793 11.607 12.640 1.00 90.44 138 GLY A N 1
ATOM 1173 C CA . GLY A 1 138 ? -10.576 11.643 13.873 1.00 90.44 138 GLY A CA 1
ATOM 1174 C C . GLY A 1 138 ? -11.413 10.383 14.116 1.00 90.44 138 GLY A C 1
ATOM 1175 O O . GLY A 1 138 ? -12.315 10.412 14.958 1.00 90.44 138 GLY A O 1
ATOM 1176 N N . LEU A 1 139 ? -11.129 9.296 13.392 1.00 91.12 139 LEU A N 1
ATOM 1177 C CA . LEU A 1 139 ? -11.835 8.024 13.477 1.00 91.12 139 LEU A CA 1
ATOM 1178 C C . LEU A 1 139 ? -11.348 7.232 14.689 1.00 91.12 139 LEU A C 1
ATOM 1180 O O . LEU A 1 139 ? -10.148 7.087 14.920 1.00 91.12 139 LEU A O 1
ATOM 1184 N N . SER A 1 140 ? -12.289 6.670 15.436 1.00 90.88 140 SER A N 1
ATOM 1185 C CA . SER A 1 140 ? -11.974 5.756 16.529 1.00 90.88 140 SER A CA 1
ATOM 1186 C C . SER A 1 140 ? -11.708 4.339 16.019 1.00 90.88 140 SER A C 1
ATOM 1188 O O . SER A 1 140 ? -12.132 3.964 14.922 1.00 90.88 140 SER A O 1
ATOM 1190 N N . LEU A 1 141 ? -11.063 3.527 16.858 1.00 86.25 141 LEU A N 1
ATOM 1191 C CA . LEU A 1 141 ? -10.953 2.092 16.608 1.00 86.25 141 LEU A CA 1
ATOM 1192 C C . LEU A 1 141 ? -12.325 1.420 16.685 1.00 86.25 141 LEU A C 1
ATOM 1194 O O . LEU A 1 141 ? -13.191 1.846 17.454 1.00 86.25 141 LEU A O 1
ATOM 1198 N N . ASP A 1 142 ? -12.531 0.380 15.897 1.00 89.94 142 ASP A N 1
ATOM 1199 C CA . ASP A 1 142 ? -13.757 -0.409 15.853 1.00 89.94 142 ASP A CA 1
ATOM 1200 C C . ASP A 1 142 ? -13.477 -1.902 16.090 1.00 89.94 142 ASP A C 1
ATOM 1202 O O . ASP A 1 142 ? -12.350 -2.342 16.336 1.00 89.94 142 ASP A O 1
ATOM 1206 N N . GLY A 1 143 ? -14.543 -2.697 16.112 1.00 83.50 143 GLY A N 1
ATOM 1207 C CA . GLY A 1 143 ? -14.440 -4.134 16.318 1.00 83.50 143 GLY A CA 1
ATOM 1208 C C . GLY A 1 143 ? -13.706 -4.845 15.187 1.00 83.50 143 GLY A C 1
ATOM 1209 O O . GLY A 1 143 ? -13.084 -5.875 15.445 1.00 83.50 143 GLY A O 1
ATOM 1210 N N . GLU A 1 144 ? -13.741 -4.313 13.961 1.00 87.94 144 GLU A N 1
ATOM 1211 C CA . GLU A 1 144 ? -13.031 -4.902 12.828 1.00 87.94 144 GLU A CA 1
ATOM 1212 C C . GLU A 1 144 ? -11.523 -4.773 13.047 1.00 87.94 144 GLU A C 1
ATOM 1214 O O . GLU A 1 144 ? -10.783 -5.754 12.905 1.00 87.94 144 GLU A O 1
ATOM 1219 N N . ASP A 1 145 ? -11.084 -3.589 13.486 1.00 84.56 145 ASP A N 1
ATOM 1220 C CA . ASP A 1 145 ? -9.705 -3.349 13.894 1.00 84.56 145 ASP A CA 1
ATOM 1221 C C . ASP A 1 145 ? -9.288 -4.362 14.959 1.00 84.56 145 ASP A C 1
ATOM 1223 O O . ASP A 1 145 ? -8.321 -5.101 14.765 1.00 84.56 145 ASP A O 1
ATOM 1227 N N . ALA A 1 146 ? -10.046 -4.461 16.056 1.00 79.69 146 ALA A N 1
ATOM 1228 C CA . ALA A 1 146 ? -9.748 -5.364 17.169 1.00 79.69 146 ALA A CA 1
ATOM 1229 C C . ALA A 1 146 ? -9.675 -6.838 16.731 1.00 79.69 146 ALA A C 1
ATOM 1231 O O . ALA A 1 146 ? -8.817 -7.596 17.191 1.00 79.69 146 ALA A O 1
ATOM 1232 N N . LEU A 1 147 ? -10.534 -7.257 15.802 1.00 77.12 147 LEU A N 1
ATOM 1233 C CA . LEU A 1 147 ? -10.511 -8.610 15.253 1.00 77.12 147 LEU A CA 1
ATOM 1234 C C . LEU A 1 147 ? -9.336 -8.859 14.304 1.00 77.12 147 LEU A C 1
ATOM 1236 O O . LEU A 1 147 ? -8.976 -10.020 14.108 1.00 77.12 147 LEU A O 1
ATOM 1240 N N . SER A 1 148 ? -8.725 -7.821 13.726 1.00 75.50 148 SER A N 1
ATOM 1241 C CA . SER A 1 148 ? -7.591 -7.968 12.802 1.00 75.50 148 SER A CA 1
ATOM 1242 C C . SER A 1 148 ? -6.318 -8.505 13.474 1.00 75.50 148 SER A C 1
ATOM 1244 O O . SER A 1 148 ? -5.513 -9.159 12.815 1.00 75.50 148 SER A O 1
ATOM 1246 N N . ILE A 1 149 ? -6.153 -8.299 14.788 1.00 65.00 149 ILE A N 1
ATOM 1247 C CA . ILE A 1 149 ? -5.030 -8.849 15.582 1.00 65.00 149 ILE A CA 1
ATOM 1248 C C . ILE A 1 149 ? -5.356 -10.178 16.253 1.00 65.00 149 ILE A C 1
ATOM 1250 O O . ILE A 1 149 ? -4.450 -10.898 16.682 1.00 65.00 149 ILE A O 1
ATOM 1254 N N . CYS A 1 150 ? -6.641 -10.511 16.359 1.00 64.88 150 CYS A N 1
ATOM 1255 C CA . CYS A 1 150 ? -7.071 -11.784 16.907 1.00 64.88 150 CYS A CA 1
ATOM 1256 C C . CYS A 1 150 ? -6.753 -12.877 15.885 1.00 64.88 150 CYS A C 1
ATOM 1258 O O . CYS A 1 150 ? -7.247 -12.869 14.755 1.00 64.88 150 CYS A O 1
ATOM 1260 N N . ARG A 1 151 ? -5.942 -13.866 16.267 1.00 64.25 151 ARG A N 1
ATOM 1261 C CA . ARG A 1 151 ? -5.739 -15.045 15.421 1.00 64.25 151 ARG A CA 1
ATOM 1262 C C . ARG A 1 151 ? -7.080 -15.773 15.311 1.00 64.25 151 ARG A C 1
ATOM 1264 O O . ARG A 1 151 ? -7.847 -15.803 16.264 1.00 64.25 151 ARG A O 1
ATOM 1271 N N . LYS A 1 152 ? -7.358 -16.448 14.188 1.00 64.00 152 LYS A N 1
ATOM 1272 C CA . LYS A 1 152 ? -8.611 -17.227 14.009 1.00 64.00 152 LYS A CA 1
ATOM 1273 C C . LYS A 1 152 ? -8.889 -18.229 15.145 1.00 64.00 152 LYS A C 1
ATOM 1275 O O . LYS A 1 152 ? -10.045 -18.550 15.416 1.00 64.00 152 LYS A O 1
ATOM 1280 N N . LYS A 1 153 ? -7.829 -18.711 15.800 1.00 69.06 153 LYS A N 1
ATOM 1281 C CA . LYS A 1 153 ? -7.888 -19.611 16.960 1.00 69.06 153 LYS A CA 1
ATOM 1282 C C . LYS A 1 153 ? -8.294 -18.934 18.276 1.00 69.06 153 LYS A C 1
ATOM 1284 O O . LYS A 1 153 ? -8.615 -19.637 19.223 1.00 69.06 153 LYS A O 1
ATOM 1289 N N . ASP A 1 154 ? -8.264 -17.606 18.335 1.00 73.50 154 ASP A N 1
ATOM 1290 C CA . ASP A 1 154 ? -8.602 -16.827 19.530 1.00 73.50 154 ASP A CA 1
ATOM 1291 C C . 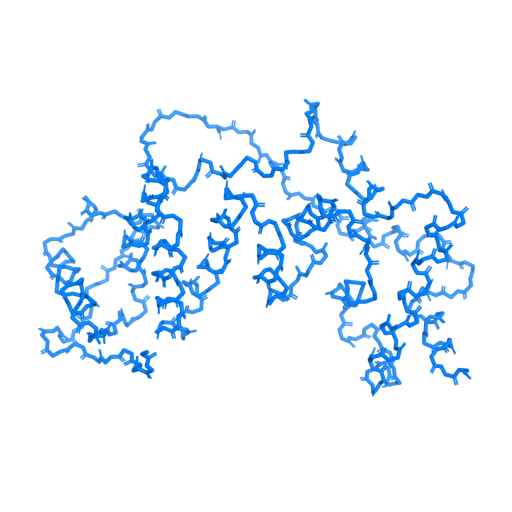ASP A 1 154 ? -10.128 -16.619 19.659 1.00 73.50 154 ASP A C 1
ATOM 1293 O O . ASP A 1 154 ? -10.602 -16.216 20.718 1.00 73.50 154 ASP A O 1
ATOM 1297 N N . LEU A 1 155 ? -10.901 -16.925 18.604 1.00 74.94 155 LEU A N 1
ATOM 1298 C CA . LEU A 1 155 ? -12.369 -16.937 18.613 1.00 74.94 155 LEU A CA 1
ATOM 1299 C C . LEU A 1 155 ? -12.913 -18.330 18.959 1.00 74.94 155 LEU A C 1
ATOM 1301 O O . LEU A 1 155 ? -12.353 -19.346 18.535 1.00 74.94 155 LEU A O 1
ATOM 1305 N N . THR A 1 156 ? -14.044 -18.385 19.667 1.00 82.44 156 THR A N 1
ATOM 1306 C CA . THR A 1 156 ? -14.797 -19.638 19.857 1.00 82.44 156 THR A CA 1
ATOM 1307 C C . THR A 1 156 ? -15.486 -20.076 18.557 1.00 82.44 156 THR A C 1
ATOM 1309 O O . THR A 1 156 ? -15.529 -19.316 17.587 1.00 82.44 156 THR A O 1
ATOM 1312 N N . ASP A 1 157 ? -16.062 -21.284 18.515 1.00 82.94 157 ASP A N 1
ATOM 1313 C CA . ASP A 1 157 ? -16.882 -21.724 17.370 1.00 82.94 157 ASP A CA 1
ATOM 1314 C C . ASP A 1 157 ? -18.036 -20.758 17.090 1.00 82.94 157 ASP A C 1
ATOM 1316 O O . ASP A 1 157 ? -18.268 -20.381 15.943 1.00 82.94 157 ASP A O 1
ATOM 1320 N N . TYR A 1 158 ? -18.681 -20.264 18.151 1.00 82.44 158 TYR A N 1
ATOM 1321 C CA . TYR A 1 158 ? -19.697 -19.222 18.044 1.00 82.44 158 TYR A CA 1
ATOM 1322 C C . TYR A 1 158 ? -19.121 -17.935 17.444 1.00 82.44 158 TYR A C 1
ATOM 1324 O O . TYR A 1 158 ? -19.679 -17.391 16.495 1.00 82.44 158 TYR A O 1
ATOM 1332 N N . GLY A 1 159 ? -17.986 -17.451 17.961 1.00 79.38 159 GLY A N 1
ATOM 1333 C CA . GLY A 1 159 ? -17.370 -16.220 17.468 1.00 79.38 159 GLY A CA 1
ATOM 1334 C C . GLY A 1 159 ? -16.940 -16.309 16.001 1.00 79.38 159 GLY A C 1
ATOM 1335 O O . GLY A 1 159 ? -17.038 -15.326 15.267 1.00 79.38 159 GLY A O 1
ATOM 1336 N N . ARG A 1 160 ? -16.533 -17.500 15.542 1.00 84.06 160 ARG A N 1
ATOM 1337 C CA . ARG A 1 160 ? -16.278 -17.777 14.122 1.00 84.06 160 ARG A CA 1
ATOM 1338 C C . ARG A 1 160 ? -17.560 -17.773 13.288 1.00 84.06 160 ARG A C 1
ATOM 1340 O O . ARG A 1 160 ? -17.572 -17.138 12.237 1.00 84.06 160 ARG A O 1
ATOM 1347 N N . ALA A 1 161 ? -18.618 -18.442 13.748 1.00 85.06 161 ALA A N 1
ATOM 1348 C CA . ALA A 1 161 ? -19.900 -18.532 13.042 1.00 85.06 161 ALA A CA 1
ATOM 1349 C C . ALA A 1 161 ? -20.678 -17.200 13.006 1.00 85.06 161 ALA A C 1
ATOM 1351 O O . ALA A 1 161 ? -21.479 -16.975 12.103 1.00 85.06 161 ALA A O 1
ATOM 1352 N N . HIS A 1 162 ? -20.424 -16.298 13.959 1.00 84.94 162 HIS A N 1
ATOM 1353 C CA . HIS A 1 162 ? -21.160 -15.042 14.133 1.00 84.94 162 HIS A CA 1
ATOM 1354 C C . HIS A 1 162 ? -20.241 -13.814 14.186 1.00 84.94 162 HIS A C 1
ATOM 1356 O O . HIS A 1 162 ? -20.451 -12.900 14.987 1.00 84.94 162 HIS A O 1
ATOM 1362 N N . ARG A 1 163 ? -19.223 -13.778 13.317 1.00 84.50 163 ARG A N 1
ATOM 1363 C CA . ARG A 1 163 ? -18.177 -12.741 13.306 1.00 84.50 163 ARG A CA 1
ATOM 1364 C C . ARG A 1 163 ? -18.721 -11.308 13.334 1.00 84.50 163 ARG A C 1
ATOM 1366 O O . ARG A 1 163 ? -18.249 -10.512 14.134 1.00 84.50 163 ARG A O 1
ATOM 1373 N N . GLU A 1 164 ? -19.730 -10.995 12.521 1.00 89.38 164 GLU A N 1
ATOM 1374 C CA . GLU A 1 164 ? -20.320 -9.646 12.452 1.00 89.38 164 GLU A CA 1
ATOM 1375 C C . GLU A 1 164 ? -20.941 -9.210 13.792 1.00 89.38 164 GLU A C 1
ATOM 1377 O O . GLU A 1 164 ? -20.799 -8.064 14.219 1.00 89.38 164 GLU A O 1
ATOM 1382 N N . LYS A 1 165 ? -21.596 -10.136 14.509 1.00 83.50 165 LYS A N 1
ATOM 1383 C CA . LYS A 1 165 ? -22.147 -9.847 15.842 1.00 83.50 165 LYS A CA 1
ATOM 1384 C C . LYS A 1 165 ? -21.032 -9.578 16.852 1.00 83.50 165 LYS A C 1
ATOM 1386 O O . LYS A 1 165 ? -21.146 -8.653 17.653 1.00 83.50 165 LYS A O 1
ATOM 1391 N N . VAL A 1 166 ? -19.951 -10.360 16.794 1.00 81.81 166 VAL A N 1
ATOM 1392 C CA . VAL A 1 166 ? -18.768 -10.161 17.648 1.00 81.81 166 VAL A CA 1
ATOM 1393 C C . VAL A 1 166 ? -18.111 -8.812 17.364 1.00 81.81 166 VAL A C 1
ATOM 1395 O O . VAL A 1 166 ? -17.763 -8.101 18.299 1.00 81.81 166 VAL A O 1
ATOM 1398 N N . GLU A 1 167 ? -17.991 -8.425 16.097 1.00 86.31 167 GLU A N 1
ATOM 1399 C CA . GLU A 1 167 ? -17.453 -7.128 15.679 1.00 86.31 167 GLU A CA 1
ATOM 1400 C C . GLU A 1 167 ? -18.269 -5.953 16.244 1.00 86.31 167 GLU A C 1
ATOM 1402 O O . GLU A 1 167 ? -17.721 -5.040 16.868 1.00 86.31 167 GLU A O 1
ATOM 1407 N N . LYS A 1 168 ? -19.600 -5.998 16.106 1.00 86.31 168 LYS A N 1
ATOM 1408 C CA . LYS A 1 168 ? -20.508 -4.991 16.681 1.00 86.31 168 LYS A CA 1
ATOM 1409 C C . LYS A 1 168 ? -20.385 -4.918 18.206 1.00 86.31 168 LYS A C 1
ATOM 1411 O O . LYS A 1 168 ? -20.291 -3.823 18.765 1.00 86.31 168 LYS A O 1
ATOM 1416 N N . ALA A 1 169 ? -20.333 -6.067 18.880 1.00 81.06 169 ALA A N 1
ATOM 1417 C CA . ALA A 1 169 ? -20.172 -6.133 20.330 1.00 81.06 169 ALA A CA 1
ATOM 1418 C C . ALA A 1 169 ? -18.812 -5.581 20.790 1.00 81.06 169 ALA A C 1
ATOM 1420 O O . ALA A 1 169 ? -18.760 -4.802 21.740 1.00 81.06 169 ALA A O 1
ATOM 1421 N N . LEU A 1 170 ? -17.721 -5.912 20.093 1.00 82.31 170 LEU A N 1
ATOM 1422 C CA . LEU A 1 170 ? -16.394 -5.351 20.361 1.00 82.31 170 LEU A CA 1
ATOM 1423 C C . LEU A 1 170 ? -16.384 -3.836 20.173 1.00 82.31 170 LEU A C 1
ATOM 1425 O O . LEU A 1 170 ? -15.889 -3.127 21.041 1.00 82.31 170 LEU A O 1
ATOM 1429 N N . THR A 1 171 ? -16.993 -3.330 19.098 1.00 87.50 171 THR A N 1
ATOM 1430 C CA . THR A 1 171 ? -17.123 -1.884 18.866 1.00 87.50 171 THR A CA 1
ATOM 1431 C C . THR A 1 171 ? -17.811 -1.199 20.047 1.00 87.50 171 THR A C 1
ATOM 1433 O O . THR A 1 171 ? -17.324 -0.183 20.537 1.00 87.50 171 THR A O 1
ATOM 1436 N N . LYS A 1 172 ? -18.906 -1.779 20.560 1.00 83.56 172 LYS A N 1
ATOM 1437 C CA . LYS A 1 172 ? -19.604 -1.261 21.744 1.00 83.56 172 LYS A CA 1
ATOM 1438 C C . LYS A 1 172 ? -18.697 -1.246 22.978 1.00 83.56 172 LYS A C 1
ATOM 1440 O O . LYS A 1 172 ? -18.615 -0.224 23.651 1.00 83.56 172 LYS A O 1
ATOM 1445 N N . VAL A 1 173 ? -17.981 -2.340 23.242 1.00 82.19 173 VAL A N 1
ATOM 1446 C CA . VAL A 1 173 ? -17.041 -2.447 24.372 1.00 82.19 173 VAL A CA 1
ATOM 1447 C C . VAL A 1 173 ? -15.919 -1.405 24.275 1.00 82.19 173 VAL A C 1
ATOM 1449 O O . VAL A 1 173 ? -15.576 -0.790 25.283 1.00 82.19 173 VAL A O 1
ATOM 1452 N N . LEU A 1 174 ? -15.375 -1.167 23.076 1.00 81.38 174 LEU A N 1
ATOM 1453 C CA . LEU A 1 174 ? -14.365 -0.130 22.846 1.00 81.38 174 LEU A CA 1
ATOM 1454 C C . LEU A 1 174 ? -14.925 1.267 23.150 1.00 81.38 174 LEU A C 1
ATOM 1456 O O . LEU A 1 174 ? -14.278 2.038 23.849 1.00 81.38 174 LEU A O 1
ATOM 1460 N N . ARG A 1 175 ? -16.148 1.579 22.698 1.00 89.94 175 ARG A N 1
ATOM 1461 C CA . ARG A 1 175 ? -16.799 2.875 22.972 1.00 89.94 175 ARG A CA 1
ATOM 1462 C C . ARG A 1 175 ? -17.117 3.072 24.451 1.00 89.94 175 ARG A C 1
ATOM 1464 O O . ARG A 1 175 ? -16.907 4.159 24.975 1.00 89.94 175 ARG A O 1
ATOM 1471 N N . GLU A 1 176 ? -17.594 2.034 25.136 1.00 83.19 176 GLU A N 1
ATOM 1472 C CA . GLU A 1 176 ? -17.807 2.066 26.589 1.00 83.19 176 GLU A CA 1
ATOM 1473 C C . GLU A 1 176 ? -16.503 2.381 27.332 1.00 83.19 176 GLU A C 1
ATOM 1475 O O . GLU A 1 176 ? -16.505 3.193 28.257 1.00 83.19 176 GLU A O 1
ATOM 1480 N N . TYR A 1 177 ? -15.389 1.776 26.908 1.00 82.56 177 TYR A N 1
ATOM 1481 C CA . TYR A 1 177 ? -14.072 2.052 27.474 1.00 82.56 177 TYR A CA 1
ATOM 1482 C C . TYR A 1 177 ? -13.624 3.495 27.214 1.00 82.56 177 TYR A C 1
ATOM 1484 O O . TYR A 1 177 ? -13.224 4.179 28.155 1.00 82.56 177 TYR A O 1
ATOM 1492 N N . GLU A 1 178 ? -13.706 3.971 25.968 1.00 84.62 178 GLU A N 1
ATOM 1493 C CA . GLU A 1 178 ? -13.337 5.347 25.600 1.00 84.62 178 GLU A CA 1
ATOM 1494 C C . GLU A 1 178 ? -14.142 6.377 26.406 1.00 84.62 178 GLU A C 1
ATOM 1496 O O . GLU A 1 178 ? -13.573 7.302 26.986 1.00 84.62 178 GLU A O 1
ATOM 1501 N N . ASN A 1 179 ? -15.457 6.166 26.530 1.00 90.06 179 ASN A N 1
ATOM 1502 C CA . ASN A 1 179 ? -16.351 7.038 27.291 1.00 90.06 179 ASN A CA 1
ATOM 1503 C C . ASN A 1 179 ? -16.032 7.032 28.790 1.00 90.06 179 ASN A C 1
ATOM 1505 O O . ASN A 1 179 ? -15.950 8.095 29.403 1.00 90.06 179 ASN A O 1
ATOM 1509 N N . LYS A 1 180 ? -15.841 5.846 29.385 1.00 87.25 180 LYS A N 1
ATOM 1510 C CA . LYS A 1 180 ? -15.534 5.704 30.817 1.00 87.25 180 LYS A CA 1
ATOM 1511 C C . LYS A 1 180 ? -14.230 6.409 31.191 1.00 87.25 180 LYS A C 1
ATOM 1513 O O . LYS A 1 180 ? -14.150 7.002 32.260 1.00 87.25 180 LYS A O 1
ATOM 1518 N N . ASN A 1 181 ? -13.223 6.321 30.326 1.00 82.44 181 ASN A N 1
ATOM 1519 C CA . ASN A 1 181 ? -11.885 6.845 30.588 1.00 82.44 181 ASN A CA 1
ATOM 1520 C C . ASN A 1 181 ? -11.648 8.239 29.984 1.00 82.44 181 ASN A C 1
ATOM 1522 O O . ASN A 1 181 ? -10.537 8.749 30.079 1.00 82.44 181 ASN A O 1
ATOM 1526 N N . GLN A 1 182 ? -12.663 8.840 29.347 1.00 90.88 182 GLN A N 1
ATOM 1527 C CA . GLN A 1 182 ? -12.575 10.137 28.661 1.00 90.88 182 GLN A CA 1
ATOM 1528 C C . GLN A 1 182 ? -11.364 10.240 27.714 1.00 90.88 182 GLN A C 1
ATOM 1530 O O . GLN A 1 182 ? -10.719 11.281 27.605 1.00 90.88 182 GLN A O 1
ATOM 1535 N N . THR A 1 183 ? -11.047 9.145 27.021 1.00 84.94 183 THR A N 1
ATOM 1536 C CA . THR A 1 183 ? -9.889 9.051 26.126 1.00 84.94 183 THR A CA 1
ATOM 1537 C C . THR A 1 183 ? -10.267 8.359 24.826 1.00 84.94 183 THR A C 1
ATOM 1539 O O . THR A 1 183 ? -11.138 7.492 24.804 1.00 84.94 183 THR A O 1
ATOM 1542 N N . LYS A 1 184 ? -9.594 8.717 23.731 1.00 84.75 184 LYS A N 1
ATOM 1543 C CA . LYS A 1 184 ? -9.670 7.956 22.482 1.00 84.75 184 LYS A CA 1
ATOM 1544 C C . LYS A 1 184 ? -8.581 6.896 22.505 1.00 84.75 184 LYS A C 1
ATOM 1546 O O . LYS A 1 184 ? -7.405 7.232 22.624 1.00 84.75 184 LYS A O 1
ATOM 1551 N N . LEU A 1 185 ? -8.952 5.632 22.317 1.00 79.94 185 LEU A N 1
ATOM 1552 C CA . LEU A 1 185 ? -7.997 4.520 22.345 1.00 79.94 185 LEU A CA 1
ATOM 1553 C C . LEU A 1 185 ? -6.889 4.701 21.309 1.00 79.94 185 LEU A C 1
ATOM 1555 O O . LEU A 1 185 ? -5.731 4.409 21.578 1.00 79.94 185 LEU A O 1
ATOM 1559 N N . ILE A 1 186 ? -7.241 5.224 20.133 1.00 81.00 186 ILE A N 1
ATOM 1560 C CA . ILE A 1 186 ? -6.268 5.489 19.076 1.00 81.00 186 ILE A CA 1
ATOM 1561 C C . ILE A 1 186 ? -5.230 6.542 19.486 1.00 81.00 186 ILE A C 1
ATOM 1563 O O . ILE A 1 186 ? -4.052 6.365 19.197 1.00 81.00 186 ILE A O 1
ATOM 1567 N N . GLU A 1 187 ? -5.644 7.587 20.211 1.00 77.38 187 GLU A N 1
ATOM 1568 C CA . GLU A 1 187 ? -4.732 8.611 20.732 1.00 77.38 187 GLU A CA 1
ATOM 1569 C C . GLU A 1 187 ? -3.835 8.020 21.815 1.00 77.38 187 GLU A C 1
ATOM 1571 O O . GLU A 1 187 ? -2.622 8.201 21.769 1.00 77.38 187 GLU A O 1
ATOM 1576 N N . ASP A 1 188 ? -4.414 7.262 22.749 1.00 73.19 188 ASP A N 1
ATOM 1577 C CA . ASP A 1 188 ? -3.678 6.601 23.828 1.00 73.19 188 ASP A CA 1
ATOM 1578 C C . ASP A 1 188 ? -2.610 5.637 23.284 1.00 73.19 188 ASP A C 1
ATOM 1580 O O . ASP A 1 188 ? -1.447 5.721 23.682 1.00 73.19 188 ASP A O 1
ATOM 1584 N N . PHE A 1 189 ? -2.950 4.805 22.291 1.00 69.50 189 PHE A N 1
ATOM 1585 C CA . PHE A 1 189 ? -1.973 3.953 21.608 1.00 69.50 189 PHE A CA 1
ATOM 1586 C C . PHE A 1 189 ? -0.842 4.774 20.985 1.00 69.50 189 PHE A C 1
ATOM 1588 O O . PHE A 1 189 ? 0.329 4.482 21.223 1.00 69.50 189 PHE A O 1
ATOM 1595 N N . THR A 1 190 ? -1.161 5.832 20.234 1.00 65.00 190 THR A N 1
ATOM 1596 C CA . THR A 1 190 ? -0.121 6.656 19.599 1.00 65.00 190 THR A CA 1
ATOM 1597 C C . THR A 1 190 ? 0.737 7.436 20.602 1.00 65.00 190 THR A C 1
ATOM 1599 O O . THR A 1 190 ? 1.947 7.551 20.415 1.00 65.00 190 THR A O 1
ATOM 1602 N N . ASN A 1 191 ? 0.159 7.922 21.703 1.00 65.56 191 ASN A N 1
ATOM 1603 C CA . ASN A 1 191 ? 0.864 8.718 22.711 1.00 65.56 191 ASN A CA 1
ATOM 1604 C C . ASN A 1 191 ? 1.789 7.865 23.586 1.00 65.56 191 ASN A C 1
ATOM 1606 O O . ASN A 1 191 ? 2.907 8.289 23.882 1.00 65.56 191 ASN A O 1
ATOM 1610 N N . ARG A 1 192 ? 1.376 6.645 23.956 1.00 59.16 192 ARG A N 1
ATOM 1611 C CA . ARG A 1 192 ? 2.241 5.705 24.692 1.00 59.16 192 ARG A CA 1
ATOM 1612 C C . ARG A 1 192 ? 3.486 5.324 23.888 1.00 59.16 192 ARG A C 1
ATOM 1614 O O . ARG A 1 192 ? 4.551 5.174 24.471 1.00 59.16 192 ARG A O 1
ATOM 1621 N N . HIS A 1 193 ? 3.377 5.242 22.562 1.00 53.06 193 HIS A N 1
ATOM 1622 C CA . HIS A 1 193 ? 4.528 5.008 21.686 1.00 53.06 193 HIS A CA 1
ATOM 1623 C C . HIS A 1 193 ? 5.443 6.235 21.536 1.00 53.06 193 HIS A C 1
ATOM 1625 O O . HIS A 1 193 ? 6.657 6.072 21.440 1.00 53.06 193 HIS A O 1
ATOM 1631 N N . ARG A 1 194 ? 4.889 7.456 21.578 1.00 51.38 194 ARG A N 1
ATOM 1632 C CA . ARG A 1 194 ? 5.656 8.713 21.484 1.00 51.38 194 ARG A CA 1
ATOM 1633 C C . ARG A 1 194 ? 6.564 8.957 22.694 1.00 51.38 194 ARG A C 1
ATOM 1635 O O . ARG A 1 194 ? 7.650 9.499 22.544 1.00 51.38 194 ARG A O 1
ATOM 1642 N N . ASN A 1 195 ? 6.138 8.542 23.885 1.00 47.88 195 ASN A N 1
ATOM 1643 C CA . ASN A 1 195 ? 6.882 8.797 25.122 1.00 47.88 195 ASN A CA 1
ATOM 1644 C C . ASN A 1 195 ? 8.085 7.862 25.338 1.00 47.88 195 ASN A C 1
ATOM 1646 O O . ASN A 1 195 ? 8.896 8.128 26.221 1.00 47.88 195 ASN A O 1
ATOM 1650 N N . GLU A 1 196 ? 8.221 6.790 24.551 1.00 49.41 196 GLU A N 1
ATOM 1651 C CA . GLU A 1 196 ? 9.308 5.815 24.711 1.00 49.41 196 GLU A CA 1
ATOM 1652 C C . GLU A 1 196 ? 10.433 5.961 23.665 1.00 49.41 196 GLU A C 1
ATOM 1654 O O . GLU A 1 196 ? 11.496 5.394 23.890 1.00 49.41 196 GLU A O 1
ATOM 1659 N N . ASN A 1 197 ? 10.269 6.739 22.578 1.00 43.38 197 ASN A N 1
ATOM 1660 C CA . ASN A 1 197 ? 11.326 6.989 21.578 1.00 43.38 197 ASN A CA 1
ATOM 1661 C C . ASN A 1 197 ? 11.191 8.367 20.874 1.00 43.38 197 ASN A C 1
ATOM 1663 O O . ASN A 1 197 ? 10.363 8.535 19.983 1.00 43.38 197 ASN A O 1
ATOM 1667 N N . LEU A 1 198 ? 12.102 9.288 21.232 1.00 40.72 198 LEU A N 1
ATOM 1668 C CA . LEU A 1 198 ? 12.489 10.565 20.588 1.00 40.72 198 LEU A CA 1
ATOM 1669 C C . LEU A 1 198 ? 11.490 11.762 20.581 1.00 40.72 198 LEU A C 1
ATOM 1671 O O . LEU A 1 198 ? 10.292 11.603 20.346 1.00 40.72 198 LEU A O 1
ATOM 1675 N N . PRO A 1 199 ? 11.986 13.003 20.814 1.00 34.91 199 PRO A N 1
ATOM 1676 C CA . PRO A 1 199 ? 11.181 14.218 20.853 1.00 34.91 199 PRO A CA 1
ATOM 1677 C C . PRO A 1 199 ? 10.888 14.696 19.428 1.00 34.91 199 PRO A C 1
ATOM 1679 O O . PRO A 1 199 ? 11.690 15.368 18.787 1.00 34.91 199 PRO A O 1
ATOM 1682 N N . GLY A 1 200 ? 9.710 14.350 18.932 1.00 38.19 200 GLY A N 1
ATOM 1683 C CA . GLY A 1 200 ? 9.172 14.859 17.680 1.00 38.19 200 GLY A CA 1
ATOM 1684 C C . GLY A 1 200 ? 7.671 14.639 17.649 1.00 38.19 200 GLY A C 1
ATOM 1685 O O . GLY A 1 200 ? 7.133 13.745 18.304 1.00 38.19 200 GLY A O 1
ATOM 1686 N N . GLU A 1 201 ? 6.944 15.511 16.972 1.00 38.03 201 GLU A N 1
ATOM 1687 C CA . GLU A 1 201 ? 5.567 15.251 16.554 1.00 38.03 201 GLU A CA 1
ATOM 1688 C C . GLU A 1 201 ? 5.498 13.881 15.885 1.00 38.03 201 GLU A C 1
ATOM 1690 O O . GLU A 1 201 ? 6.411 13.519 15.154 1.00 38.03 201 GLU A O 1
ATOM 1695 N N . PHE A 1 202 ? 4.455 13.096 16.176 1.00 37.19 202 PHE A N 1
ATOM 1696 C CA . PHE A 1 202 ? 4.148 11.899 15.393 1.00 37.19 202 PHE A CA 1
ATOM 1697 C C . PHE A 1 202 ? 4.040 12.402 13.953 1.00 37.19 202 PHE A C 1
ATOM 1699 O O . PHE A 1 202 ? 3.071 13.123 13.684 1.00 37.19 202 PHE A O 1
ATOM 1706 N N . PRO A 1 203 ? 5.005 12.149 13.051 1.00 37.94 203 PRO A N 1
ATOM 1707 C CA . PRO A 1 203 ? 4.861 12.666 11.715 1.00 37.94 203 PRO A CA 1
ATOM 1708 C C . PRO A 1 203 ? 3.626 11.947 11.187 1.00 37.94 203 PRO A C 1
ATOM 1710 O O . PRO A 1 203 ? 3.595 10.716 11.107 1.00 37.94 203 PRO A O 1
ATOM 1713 N N . LEU A 1 204 ? 2.586 12.705 10.834 1.00 37.66 204 LEU A N 1
ATOM 1714 C CA . LEU A 1 204 ? 1.870 12.386 9.607 1.00 37.66 204 LEU A CA 1
ATOM 1715 C C . LEU A 1 204 ? 2.983 12.065 8.634 1.00 37.66 204 LEU A C 1
ATOM 1717 O O . LEU A 1 204 ? 3.778 12.966 8.386 1.00 37.66 204 LEU A O 1
ATOM 1721 N N . TYR A 1 205 ? 3.130 10.778 8.307 1.00 40.22 205 TYR A N 1
ATOM 1722 C CA . TYR A 1 205 ? 4.206 10.217 7.502 1.00 40.22 205 TYR A CA 1
ATOM 1723 C C . TYR A 1 205 ? 4.892 11.338 6.717 1.00 40.22 205 TYR A C 1
ATOM 1725 O O . TYR A 1 205 ? 4.297 11.867 5.776 1.00 40.22 205 TYR A O 1
ATOM 1733 N N . ASN A 1 206 ? 6.098 11.750 7.131 1.00 29.09 206 ASN A N 1
ATOM 1734 C CA . ASN A 1 206 ? 6.990 12.385 6.174 1.00 29.09 206 ASN A CA 1
ATOM 1735 C C . ASN A 1 206 ? 7.131 11.302 5.115 1.00 29.09 206 ASN A C 1
ATOM 1737 O O . ASN A 1 206 ? 7.766 10.279 5.378 1.00 29.09 206 ASN A O 1
ATOM 1741 N N . ALA A 1 207 ? 6.376 11.451 4.022 1.00 30.64 207 ALA A N 1
ATOM 1742 C CA . ALA A 1 207 ? 6.367 10.546 2.890 1.00 30.64 207 ALA A CA 1
ATOM 1743 C C . ALA A 1 207 ? 7.814 10.174 2.649 1.00 30.64 207 ALA A C 1
ATOM 1745 O O . ALA A 1 207 ? 8.602 11.085 2.427 1.00 30.64 207 ALA A O 1
ATOM 1746 N N . THR A 1 208 ? 8.181 8.908 2.846 1.00 29.58 208 THR A N 1
ATOM 1747 C CA . THR A 1 208 ? 9.584 8.523 2.949 1.00 29.58 208 THR A CA 1
ATOM 1748 C C . THR A 1 208 ? 10.340 9.091 1.745 1.00 29.58 208 THR A C 1
ATOM 1750 O O . THR A 1 208 ? 10.155 8.584 0.636 1.00 29.58 208 THR A O 1
ATOM 1753 N N . PRO A 1 209 ? 11.201 10.115 1.909 1.00 31.70 209 PRO A N 1
ATOM 1754 C CA . PRO A 1 209 ? 12.184 10.456 0.904 1.00 31.70 209 PRO A CA 1
ATOM 1755 C C . PRO A 1 209 ? 13.292 9.428 1.126 1.00 31.70 209 PRO A C 1
ATOM 1757 O O . PRO A 1 209 ? 14.253 9.669 1.842 1.00 31.70 209 PRO A O 1
ATOM 1760 N N . GLY A 1 210 ? 13.063 8.203 0.661 1.00 31.81 210 GLY A N 1
ATOM 1761 C CA . GLY A 1 210 ? 13.952 7.079 0.977 1.00 31.81 210 GLY A CA 1
ATOM 1762 C C . GLY A 1 210 ? 13.728 5.828 0.138 1.00 31.81 210 GLY A C 1
ATOM 1763 O O . GLY A 1 210 ? 14.299 4.786 0.427 1.00 31.81 210 GLY A O 1
ATOM 1764 N N . ILE A 1 211 ? 12.937 5.931 -0.931 1.00 36.41 211 ILE A N 1
ATOM 1765 C CA . ILE A 1 211 ? 12.987 4.984 -2.053 1.00 36.41 211 ILE A CA 1
ATOM 1766 C C . ILE A 1 211 ? 13.095 5.795 -3.344 1.00 36.41 211 ILE A C 1
ATOM 1768 O O . ILE A 1 211 ? 12.350 5.614 -4.300 1.00 36.41 211 ILE A O 1
ATOM 1772 N N . ILE A 1 212 ? 13.995 6.771 -3.338 1.00 33.12 212 ILE A N 1
ATOM 1773 C CA . ILE A 1 212 ? 14.567 7.264 -4.579 1.00 33.12 212 ILE A CA 1
ATOM 1774 C C . ILE A 1 212 ? 16.075 7.114 -4.401 1.00 33.12 212 ILE A C 1
ATOM 1776 O O . ILE A 1 212 ? 16.605 7.695 -3.451 1.00 33.12 212 ILE A O 1
ATOM 1780 N N . PRO A 1 213 ? 16.761 6.318 -5.236 1.00 29.72 213 PRO A N 1
ATOM 1781 C CA . PRO A 1 213 ? 18.208 6.245 -5.221 1.00 29.72 213 PRO A CA 1
ATOM 1782 C C . PRO A 1 213 ? 18.721 7.550 -5.831 1.00 29.72 213 PRO A C 1
ATOM 1784 O O . PRO A 1 213 ? 18.964 7.647 -7.027 1.00 29.72 213 PRO A O 1
ATOM 1787 N N . PHE A 1 214 ? 18.806 8.590 -5.010 1.00 32.75 214 PHE A N 1
ATOM 1788 C CA . PHE A 1 214 ? 19.693 9.705 -5.279 1.00 32.75 214 PHE A CA 1
ATOM 1789 C C . PHE A 1 214 ? 20.861 9.568 -4.313 1.00 32.75 214 PHE A C 1
ATOM 1791 O O . PHE A 1 214 ? 20.692 9.418 -3.106 1.00 32.75 214 PHE A O 1
ATOM 1798 N N . GLU A 1 215 ? 22.031 9.479 -4.919 1.00 28.58 215 GLU A N 1
ATOM 1799 C CA . GLU A 1 215 ? 23.311 9.118 -4.344 1.00 28.58 215 GLU A CA 1
ATOM 1800 C C . GLU A 1 215 ? 23.658 9.916 -3.075 1.00 28.58 215 GLU A C 1
ATOM 1802 O O . GLU A 1 215 ? 23.462 11.126 -3.006 1.00 28.58 215 GLU A O 1
ATOM 1807 N N . ASN A 1 216 ? 24.271 9.209 -2.121 1.00 28.72 216 ASN A N 1
ATOM 1808 C CA . ASN A 1 216 ? 25.197 9.719 -1.107 1.00 28.72 216 ASN A CA 1
ATOM 1809 C C . ASN A 1 216 ? 24.694 10.821 -0.152 1.00 28.72 216 ASN A C 1
ATOM 1811 O O . ASN A 1 216 ? 24.951 11.998 -0.380 1.00 28.72 216 ASN A O 1
ATOM 1815 N N . GLN A 1 217 ? 24.139 10.416 1.001 1.00 26.89 217 GLN A N 1
ATOM 1816 C CA . GLN A 1 217 ? 24.650 10.734 2.355 1.00 26.89 217 GLN A CA 1
ATOM 1817 C C . GLN A 1 217 ? 23.636 10.324 3.444 1.00 26.89 217 GLN A C 1
ATOM 1819 O O . GLN A 1 217 ? 22.522 10.828 3.482 1.00 26.89 217 GLN A O 1
ATOM 1824 N N . TYR A 1 218 ? 24.083 9.418 4.324 1.00 28.91 218 TYR A N 1
ATOM 1825 C CA . TYR A 1 218 ? 23.682 9.191 5.722 1.00 28.91 218 TYR A CA 1
ATOM 1826 C C . TYR A 1 218 ? 22.199 9.256 6.117 1.00 28.91 218 TYR A C 1
ATOM 1828 O O . TYR A 1 218 ? 21.652 10.343 6.239 1.00 28.91 218 TYR A O 1
ATOM 1836 N N . ILE A 1 219 ? 21.648 8.112 6.548 1.00 27.17 219 ILE A N 1
ATOM 1837 C CA . ILE A 1 219 ? 21.187 7.932 7.941 1.00 27.17 219 ILE A CA 1
ATOM 1838 C C . ILE A 1 219 ? 21.526 6.491 8.348 1.00 27.17 219 ILE A C 1
ATOM 1840 O O . ILE A 1 219 ? 20.720 5.571 8.206 1.00 27.17 219 ILE A O 1
ATOM 1844 N N . ASP A 1 220 ? 22.751 6.307 8.833 1.00 30.69 220 ASP A N 1
ATO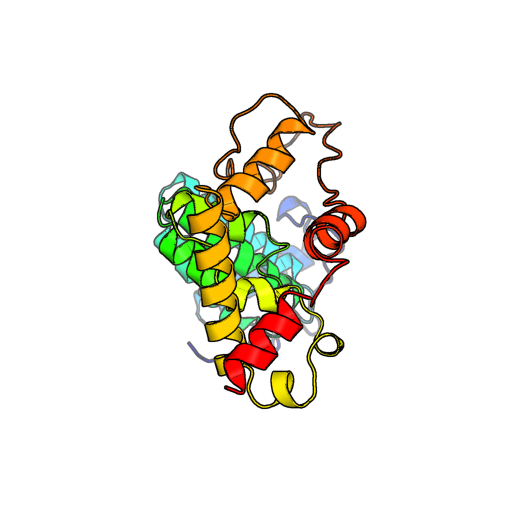M 1845 C CA . ASP A 1 220 ? 22.999 5.306 9.865 1.00 30.69 220 ASP A CA 1
ATOM 1846 C C . ASP A 1 220 ? 22.262 5.773 11.139 1.00 30.69 220 ASP A C 1
ATOM 1848 O O . ASP A 1 220 ? 22.211 6.970 11.414 1.00 30.69 220 ASP A O 1
ATOM 1852 N N . ASP A 1 221 ? 21.680 4.827 11.880 1.00 33.81 221 ASP A N 1
ATOM 1853 C CA . ASP A 1 221 ? 20.903 4.979 13.126 1.00 33.81 221 ASP A CA 1
ATOM 1854 C C . ASP A 1 221 ? 19.413 5.342 13.039 1.00 33.81 221 ASP A C 1
ATOM 1856 O O . ASP A 1 221 ? 18.983 6.373 13.544 1.00 33.81 221 ASP A O 1
ATOM 1860 N N . LEU A 1 222 ? 18.567 4.402 12.591 1.00 30.62 222 LEU A N 1
ATOM 1861 C CA . LEU A 1 222 ? 17.178 4.320 13.079 1.00 30.62 222 LEU A CA 1
ATOM 1862 C C . LEU A 1 222 ? 16.733 2.861 13.284 1.00 30.62 222 LEU A C 1
ATOM 1864 O O . LEU A 1 222 ? 16.061 2.246 12.456 1.00 30.62 222 LEU A O 1
ATOM 1868 N N . ASN A 1 223 ? 17.060 2.316 14.456 1.00 34.12 223 ASN A N 1
ATOM 1869 C CA . ASN A 1 223 ? 16.520 1.059 14.989 1.00 34.12 223 ASN A CA 1
ATOM 1870 C C . ASN A 1 223 ? 15.063 1.264 15.477 1.00 34.12 223 ASN A C 1
ATOM 1872 O O . ASN A 1 223 ? 14.759 1.173 16.663 1.00 34.12 223 ASN A O 1
ATOM 1876 N N . TYR A 1 224 ? 14.157 1.610 14.557 1.00 35.06 224 TYR A N 1
ATOM 1877 C CA . TYR A 1 224 ? 12.862 2.234 14.874 1.00 35.06 224 TYR A CA 1
ATOM 1878 C C . TYR A 1 224 ? 11.644 1.299 14.922 1.00 35.06 224 TYR A C 1
ATOM 1880 O O . TYR A 1 224 ? 10.546 1.734 15.259 1.00 35.06 224 TYR A O 1
ATOM 1888 N N . TYR A 1 225 ? 11.806 0.007 14.625 1.00 30.00 225 TYR A N 1
ATOM 1889 C CA . TYR A 1 225 ? 10.678 -0.923 14.517 1.00 30.00 225 TYR A CA 1
ATOM 1890 C C . TYR A 1 225 ? 10.787 -2.087 15.494 1.00 30.00 225 TYR A C 1
ATOM 1892 O O . TYR A 1 225 ? 11.201 -3.187 15.133 1.00 30.00 225 TYR A O 1
ATOM 1900 N N . LYS A 1 226 ? 10.329 -1.878 16.730 1.00 30.94 226 LYS A N 1
ATOM 1901 C CA . LYS A 1 226 ? 9.813 -2.971 17.565 1.00 30.94 226 LYS A CA 1
ATOM 1902 C C . LYS A 1 226 ? 8.590 -2.501 18.338 1.00 30.94 226 LYS A C 1
ATOM 1904 O O . LYS A 1 226 ? 8.700 -1.959 19.432 1.00 30.94 226 LYS A O 1
ATOM 1909 N N . LEU A 1 227 ? 7.410 -2.805 17.800 1.00 33.53 227 LEU A N 1
ATOM 1910 C CA . LEU A 1 227 ? 6.238 -2.985 18.644 1.00 33.53 227 LEU A CA 1
ATOM 1911 C C . LEU A 1 227 ? 6.548 -4.182 19.554 1.00 33.53 227 LEU A C 1
ATOM 1913 O O . LEU A 1 227 ? 6.705 -5.308 19.072 1.00 33.53 227 LEU A O 1
ATOM 1917 N N . ASP A 1 228 ? 6.691 -3.959 20.860 1.00 38.34 228 ASP A N 1
ATOM 1918 C CA . ASP A 1 228 ? 6.793 -5.059 21.816 1.00 38.34 228 ASP A CA 1
ATOM 1919 C C . ASP A 1 228 ? 5.424 -5.756 21.883 1.00 38.34 228 ASP A C 1
ATOM 1921 O O . ASP A 1 228 ? 4.538 -5.422 22.672 1.00 38.34 228 ASP A O 1
ATOM 1925 N N . LEU A 1 229 ? 5.243 -6.743 21.002 1.00 38.12 229 LEU A N 1
ATOM 1926 C CA . LEU A 1 229 ? 4.047 -7.580 20.901 1.00 38.12 229 LEU A CA 1
ATOM 1927 C C . LEU A 1 229 ? 3.722 -8.290 22.221 1.00 38.12 229 LEU A C 1
ATOM 1929 O O . LEU A 1 229 ? 2.576 -8.689 22.430 1.00 38.12 229 LEU A O 1
ATOM 1933 N N . LYS A 1 230 ? 4.709 -8.454 23.113 1.00 38.91 230 LYS A N 1
ATOM 1934 C CA . LYS A 1 230 ? 4.525 -8.994 24.462 1.00 38.91 230 LYS A CA 1
ATOM 1935 C C . LYS A 1 230 ? 3.844 -7.953 25.353 1.00 38.91 230 LYS A C 1
ATOM 1937 O O . LYS A 1 230 ? 2.894 -8.307 26.042 1.00 38.91 230 LYS A O 1
ATOM 1942 N N . LYS A 1 231 ? 4.232 -6.675 25.271 1.00 39.03 231 LYS A N 1
ATOM 1943 C CA . LYS A 1 231 ? 3.587 -5.562 25.991 1.00 39.03 231 LYS A CA 1
ATOM 1944 C C . LYS A 1 231 ? 2.198 -5.202 25.458 1.00 39.03 231 LYS A C 1
ATOM 1946 O O . LYS A 1 231 ? 1.296 -5.036 26.267 1.00 39.03 231 LYS A O 1
ATOM 1951 N N . ALA A 1 232 ? 1.972 -5.156 24.142 1.00 36.16 232 ALA A N 1
ATOM 1952 C CA . ALA A 1 232 ? 0.630 -4.911 23.586 1.00 36.16 232 ALA A CA 1
ATOM 1953 C C . ALA A 1 232 ? -0.350 -6.051 23.937 1.00 36.16 232 ALA A C 1
ATOM 1955 O O . ALA A 1 232 ? -1.499 -5.808 24.310 1.00 36.16 232 ALA A O 1
ATOM 1956 N N . ARG A 1 233 ? 0.133 -7.308 23.928 1.00 40.28 233 ARG A N 1
ATOM 1957 C CA . ARG A 1 233 ? -0.598 -8.431 24.537 1.00 40.28 233 ARG A CA 1
ATOM 1958 C C . ARG A 1 233 ? -0.821 -8.212 26.025 1.00 40.28 233 ARG A C 1
ATOM 1960 O O . ARG A 1 233 ? -1.928 -8.477 26.473 1.00 40.28 233 ARG A O 1
ATOM 1967 N N . ASN A 1 234 ? 0.172 -7.744 26.781 1.00 41.53 234 ASN A N 1
ATOM 1968 C CA . ASN A 1 234 ? 0.022 -7.489 28.215 1.00 41.53 234 ASN A CA 1
ATOM 1969 C C . ASN A 1 234 ? -1.027 -6.407 28.487 1.00 41.53 234 ASN A C 1
ATOM 1971 O O . ASN A 1 234 ? -1.881 -6.629 29.324 1.00 41.53 234 ASN A O 1
ATOM 1975 N N . VAL A 1 235 ? -1.097 -5.318 27.723 1.00 40.28 235 VAL A N 1
ATOM 1976 C CA . VAL A 1 235 ? -2.158 -4.305 27.885 1.00 40.28 235 VAL A CA 1
ATOM 1977 C C . VAL A 1 235 ? -3.551 -4.901 27.628 1.00 40.28 235 VAL A C 1
ATOM 1979 O O . VAL A 1 235 ? -4.468 -4.685 28.412 1.00 40.28 235 VAL A O 1
ATOM 1982 N N . LEU A 1 236 ? -3.701 -5.757 26.610 1.00 41.09 236 LEU A N 1
ATOM 1983 C CA . LEU A 1 236 ? -4.957 -6.479 26.343 1.00 41.09 236 LEU A CA 1
ATOM 1984 C C . LEU A 1 236 ? -5.252 -7.635 27.326 1.00 41.09 236 LEU A C 1
ATOM 1986 O O . LEU A 1 236 ? -6.372 -8.147 27.338 1.00 41.09 236 LEU A O 1
ATOM 1990 N N . THR A 1 237 ? -4.275 -8.079 28.127 1.00 43.81 237 THR A N 1
ATOM 1991 C CA . THR A 1 237 ? -4.391 -9.259 29.015 1.00 43.81 237 THR A CA 1
ATOM 1992 C C . THR A 1 237 ? -4.219 -8.969 30.507 1.00 43.81 237 THR A C 1
ATOM 1994 O O . THR A 1 237 ? -4.558 -9.828 31.319 1.00 43.81 237 THR A O 1
ATOM 1997 N N . GLN A 1 238 ? -3.726 -7.793 30.894 1.00 40.09 238 GLN A N 1
ATOM 1998 C CA . GLN A 1 238 ? -3.348 -7.472 32.271 1.00 40.09 238 GLN A CA 1
ATOM 1999 C C . GLN A 1 238 ? -4.424 -6.654 32.994 1.00 40.09 238 GLN A C 1
ATOM 2001 O O . GLN A 1 238 ? -4.587 -6.840 34.194 1.00 40.09 238 GLN A O 1
ATOM 2006 N N . GLU A 1 239 ? -5.246 -5.867 32.292 1.00 41.91 239 GLU A N 1
ATOM 2007 C CA . GLU A 1 239 ? -6.317 -5.088 32.939 1.00 41.91 239 GLU A CA 1
ATOM 2008 C C . GLU A 1 239 ? -7.573 -5.901 33.314 1.00 41.91 239 GLU A C 1
ATOM 2010 O O . GLU A 1 239 ? -8.491 -5.344 33.897 1.00 41.91 239 GLU A O 1
ATOM 2015 N N . ASN A 1 240 ? -7.634 -7.213 33.037 1.00 39.47 240 ASN A N 1
ATOM 2016 C CA . ASN A 1 240 ? -8.773 -8.068 33.420 1.00 39.47 240 ASN A CA 1
ATOM 2017 C C . ASN A 1 240 ? -8.368 -9.528 33.703 1.00 39.47 240 ASN A C 1
ATOM 2019 O O . ASN A 1 240 ? -8.969 -10.467 33.174 1.00 39.47 240 ASN A O 1
ATOM 2023 N N . ARG A 1 241 ? -7.360 -9.759 34.557 1.00 40.81 241 ARG A N 1
ATOM 2024 C CA . ARG A 1 241 ? -7.214 -11.092 35.185 1.00 40.81 241 ARG A CA 1
ATOM 2025 C C . ARG A 1 241 ? -8.317 -11.397 36.208 1.00 40.81 241 ARG A C 1
ATOM 2027 O O . ARG A 1 241 ? -8.446 -12.546 36.614 1.00 40.81 241 ARG A O 1
ATOM 2034 N N . GLU A 1 242 ? -9.178 -10.431 36.511 1.00 40.81 242 GLU A N 1
ATOM 2035 C CA . GLU A 1 242 ? -10.420 -10.630 37.256 1.00 40.81 242 GLU A CA 1
ATOM 2036 C C . GLU A 1 242 ? -11.618 -10.358 36.329 1.00 40.81 242 GLU A C 1
ATOM 2038 O O . GLU A 1 242 ? -12.057 -9.224 36.176 1.00 40.81 242 GLU A O 1
ATOM 2043 N N . GLY A 1 243 ? -12.128 -11.386 35.640 1.00 43.25 243 GLY A N 1
ATOM 2044 C CA . GLY A 1 243 ? -13.417 -11.287 34.944 1.00 43.25 243 GLY A CA 1
ATOM 2045 C C . GLY A 1 243 ? -13.526 -12.089 33.654 1.00 43.25 243 GLY A C 1
ATOM 2046 O O . GLY A 1 243 ? -13.844 -13.270 33.685 1.00 43.25 243 GLY A O 1
ATOM 2047 N N . LEU A 1 244 ? -13.318 -11.462 32.496 1.00 44.53 244 LEU A N 1
ATOM 2048 C CA . LEU A 1 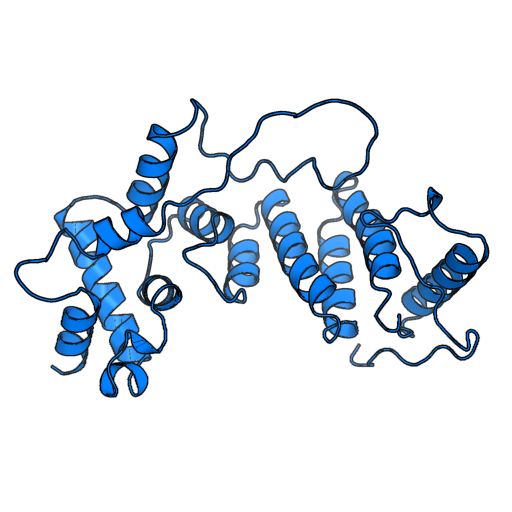244 ? -13.509 -12.042 31.158 1.00 44.53 244 LEU A CA 1
ATOM 2049 C C . LEU A 1 244 ? -12.600 -11.292 30.170 1.00 44.53 244 LEU A C 1
ATOM 2051 O O . LEU A 1 244 ? -12.519 -10.067 30.230 1.00 44.53 244 LEU A O 1
ATOM 2055 N N . SER A 1 245 ? -11.950 -11.986 29.225 1.00 61.97 245 SER A N 1
ATOM 2056 C CA . SER A 1 245 ? -11.255 -11.288 28.129 1.00 61.97 245 SER A CA 1
ATOM 2057 C C . SER A 1 245 ? -12.255 -10.443 27.325 1.00 61.97 245 SER A C 1
ATOM 2059 O O . SER A 1 245 ? -13.418 -10.830 27.199 1.00 61.97 245 SER A O 1
ATOM 2061 N N . LEU A 1 246 ? -11.820 -9.312 26.750 1.00 51.84 246 LEU A N 1
ATOM 2062 C CA . LEU A 1 246 ? -12.684 -8.432 25.936 1.00 51.84 246 LEU A CA 1
ATOM 2063 C C . LEU A 1 246 ? -13.419 -9.206 24.827 1.00 51.84 246 LEU A C 1
ATOM 2065 O O . LEU A 1 246 ? -14.592 -8.949 24.570 1.00 51.84 246 LEU A O 1
ATOM 2069 N N . ILE A 1 247 ? -12.755 -10.213 24.247 1.00 47.25 247 ILE A N 1
ATOM 2070 C CA . ILE A 1 247 ? -13.333 -11.145 23.269 1.00 47.25 247 ILE A CA 1
ATOM 2071 C C . ILE A 1 247 ? -14.487 -11.946 23.888 1.00 47.25 247 ILE A C 1
ATOM 2073 O O . ILE A 1 247 ? -15.574 -11.969 23.323 1.00 47.25 247 ILE A O 1
ATOM 2077 N N . ARG A 1 248 ? -14.301 -12.551 25.070 1.00 56.44 248 ARG A N 1
ATOM 2078 C CA . ARG A 1 248 ? -15.362 -13.318 25.750 1.00 56.44 248 ARG A CA 1
ATOM 2079 C C . ARG A 1 248 ? -16.518 -12.430 26.216 1.00 56.44 248 ARG A C 1
ATOM 2081 O O . ARG A 1 248 ? -17.671 -12.839 26.130 1.00 56.44 248 ARG A O 1
ATOM 2088 N N . LYS A 1 249 ? -16.233 -11.205 26.674 1.00 61.81 249 LYS A N 1
ATOM 2089 C CA . LYS A 1 249 ? -17.267 -10.213 27.012 1.00 61.81 249 LYS A CA 1
ATOM 2090 C C . LYS A 1 249 ? -18.097 -9.855 25.774 1.00 61.81 249 LYS A C 1
ATOM 2092 O O . LYS A 1 249 ? -19.322 -9.846 25.852 1.00 61.81 249 LYS A O 1
ATOM 2097 N N . ALA A 1 250 ? -17.445 -9.626 24.633 1.00 45.03 250 ALA A N 1
ATOM 2098 C CA . ALA A 1 250 ? -18.123 -9.359 23.369 1.00 45.03 250 ALA A CA 1
ATOM 2099 C C . ALA A 1 250 ? -18.932 -10.566 22.864 1.00 45.03 250 ALA A C 1
ATOM 2101 O O . ALA A 1 250 ? -20.071 -10.393 22.443 1.00 45.03 250 ALA A O 1
ATOM 2102 N N . GLU A 1 251 ? -18.398 -11.788 22.954 1.00 42.47 251 GLU A N 1
ATOM 2103 C CA . GLU A 1 251 ? -19.132 -13.010 22.599 1.00 42.47 251 GLU A CA 1
ATOM 2104 C C . GLU A 1 251 ? -20.382 -13.211 23.469 1.00 42.47 251 GLU A C 1
ATOM 2106 O O . GLU A 1 251 ? -21.418 -13.606 22.944 1.00 42.47 251 GLU A O 1
ATOM 2111 N N . ASN A 1 252 ? -20.323 -12.899 24.768 1.00 62.94 252 ASN A N 1
ATOM 2112 C CA . ASN A 1 252 ? -21.486 -12.975 25.657 1.00 62.94 252 ASN A CA 1
ATOM 2113 C C . ASN A 1 252 ? -22.557 -11.934 25.300 1.00 62.94 252 ASN A C 1
ATOM 2115 O O . ASN A 1 252 ? -23.726 -12.291 25.201 1.00 62.94 252 ASN A O 1
ATOM 2119 N N . ILE A 1 253 ? -22.159 -10.684 25.032 1.00 62.47 253 ILE A N 1
ATOM 2120 C CA . ILE A 1 253 ? -23.071 -9.629 24.550 1.00 62.47 253 ILE A CA 1
ATOM 2121 C C . ILE A 1 253 ? -23.694 -10.014 23.202 1.00 62.47 253 ILE A C 1
ATOM 2123 O O . ILE A 1 253 ? -24.847 -9.710 22.940 1.00 62.47 253 ILE A O 1
ATOM 2127 N N . ALA A 1 254 ? -22.941 -10.683 22.330 1.00 41.84 254 ALA A N 1
ATOM 2128 C CA . ALA A 1 254 ? -23.440 -11.129 21.033 1.00 41.84 254 ALA A CA 1
ATOM 2129 C C . ALA A 1 254 ? -24.417 -12.318 21.123 1.00 41.84 254 ALA A C 1
ATOM 2131 O O . ALA A 1 254 ? -25.042 -12.651 20.111 1.00 41.84 254 ALA A O 1
ATOM 2132 N N . ARG A 1 255 ? -24.482 -13.010 22.269 1.00 67.31 255 ARG A N 1
ATOM 2133 C CA . ARG A 1 255 ? -25.374 -14.155 22.529 1.00 67.31 255 ARG A CA 1
ATOM 2134 C C . ARG A 1 255 ? -26.670 -13.752 23.232 1.00 67.31 255 ARG A C 1
ATOM 2136 O O . ARG A 1 255 ? -27.669 -14.433 23.021 1.00 67.31 255 ARG A O 1
ATOM 2143 N N . SER A 1 256 ? -26.621 -12.719 24.075 1.00 61.09 256 SER A N 1
ATOM 2144 C CA . SER A 1 256 ? -27.786 -12.090 24.716 1.00 61.09 256 SER A CA 1
ATOM 2145 C C . SER A 1 256 ? -28.601 -11.276 23.723 1.00 61.09 256 SER A C 1
ATOM 2147 O O . SER A 1 256 ? -29.842 -11.339 23.805 1.00 61.09 256 SER A O 1
#

Organism: NCBI:txid1698270